Protein AF-L8TY05-F1 (afdb_monomer)

pLDDT: mean 75.79, std 17.46, range [34.94, 97.56]

Sequence (183 aa):
MEEVCEAAGISRRTFFNYFPTKEDAIIGHADDDVPADIIDEFVAGGSDSPSGEISPTLFRDLVRLSLQLSEHMSASEEETRQLIAVVKKEPQLILRIMGVTEQREAQFARDVARREGVPADHPVVQMAVVLLGTIARKSSMAYFSDGNTRPYQELLMENISAASLLFSQPFNTLETTAAEGHQ

Nearest PDB structures (foldseek):
  2rae-assembly1_A-2  TM=5.784E-01  e=2.695E-02  Rhodococcus jostii RHA1
  8x0a-assembly1_A  TM=5.636E-01  e=1.360E-01  Mycobacterium tuberculosis
  5nim-assembly1_A  TM=3.093E-01  e=6.555E+00  Mycobacterium tuberculosis
  4epz-assembly1_A  TM=1.902E-01  e=3.465E+00  Bacteroides uniformis ATCC 8492

Solvent-accessible surface area (backbone atoms only — not comparable to full-atom values): 10645 Å² total; per-residue (Å²): 101,71,69,53,27,60,76,52,72,49,52,68,66,60,48,37,68,77,50,46,93,78,51,33,60,95,48,58,45,98,87,52,72,60,59,64,66,59,58,49,49,56,34,57,70,31,70,92,41,68,73,58,43,86,49,95,54,50,69,63,51,52,52,49,50,54,51,56,57,52,57,76,59,65,68,53,75,64,58,49,52,51,46,38,54,31,36,71,74,40,60,69,53,53,59,61,36,51,50,70,49,70,71,42,52,55,47,53,14,43,51,52,14,62,28,28,52,44,62,50,81,35,69,68,40,47,50,51,46,56,50,49,55,50,43,46,48,54,20,51,58,53,46,54,35,90,85,57,85,66,58,58,67,60,44,34,50,51,44,50,51,54,50,52,57,58,71,69,50,92,75,80,73,76,75,79,78,72,74,85,70,86,131

Foldseek 3Di:
DVVLCVVLVHDPVLCCLQQNDFAAPQQDDPPGDPPVVLLVVLLVVLVVDDAADDDPCNLVSLLVSSVVSVVSNDDDPVSLVSVLSSCVVPVVVLCRHHVDDPVRLLVQLVSSCSSRNHDSVDPVSSCSSVLLSVLLSVLVVQSSDPPDPDDSSVSSVVSSVVVVVVVPDDDPPPDPPPDPPDD

Radius of gyration: 19.6 Å; Cα contacts (8 Å, |Δi|>4): 161; chains: 1; bounding box: 75×26×44 Å

Structure (mmCIF, N/CA/C/O backbone):
data_AF-L8TY05-F1
#
_entry.id   AF-L8TY05-F1
#
loop_
_atom_site.group_PDB
_atom_site.id
_atom_site.type_symbol
_atom_site.label_atom_id
_atom_site.label_alt_id
_atom_site.label_comp_id
_atom_site.label_asym_id
_atom_site.label_entity_id
_atom_site.label_seq_id
_atom_site.pdbx_PDB_ins_code
_atom_site.Cartn_x
_atom_site.Cartn_y
_atom_site.Cartn_z
_atom_site.occupancy
_atom_site.B_iso_or_equiv
_atom_site.auth_seq_id
_atom_site.auth_comp_id
_atom_site.auth_asym_id
_atom_site.auth_atom_id
_atom_site.pdbx_PDB_model_num
ATOM 1 N N . MET A 1 1 ? -18.453 -16.402 9.628 1.00 54.84 1 MET A N 1
ATOM 2 C CA . MET A 1 1 ? -18.929 -15.046 9.258 1.00 54.84 1 MET A CA 1
ATOM 3 C C . MET A 1 1 ? -20.139 -14.655 10.085 1.00 54.84 1 MET A C 1
ATOM 5 O O . MET A 1 1 ? -20.001 -13.721 10.851 1.00 54.84 1 MET A O 1
ATOM 9 N N . GLU A 1 2 ? -21.285 -15.333 9.966 1.00 51.56 2 GLU A N 1
ATOM 10 C CA . GLU A 1 2 ? -22.502 -14.990 10.730 1.00 51.56 2 GLU A CA 1
ATOM 11 C C . GLU A 1 2 ? -22.235 -15.014 12.245 1.00 51.56 2 GLU A C 1
ATOM 13 O O . GLU A 1 2 ? -22.339 -13.976 12.887 1.00 51.56 2 GLU A O 1
ATOM 18 N N . GLU A 1 3 ? -21.668 -16.116 12.749 1.00 54.69 3 GLU A N 1
ATOM 19 C CA . GLU A 1 3 ? -21.171 -16.255 14.131 1.00 54.69 3 GLU A CA 1
ATOM 20 C C . GLU A 1 3 ? -20.142 -15.181 14.538 1.00 54.69 3 GLU A C 1
ATOM 22 O O . GLU A 1 3 ? -20.103 -14.766 15.691 1.00 54.69 3 GLU A O 1
ATOM 27 N N . VAL A 1 4 ? -19.311 -14.704 13.600 1.00 54.69 4 VAL A N 1
ATOM 28 C CA . VAL A 1 4 ? -18.282 -13.677 13.865 1.00 54.69 4 VAL A CA 1
ATOM 29 C C . VAL A 1 4 ? -18.937 -12.304 13.997 1.00 54.69 4 VAL A C 1
ATOM 31 O O . VAL A 1 4 ? -18.640 -11.570 14.931 1.00 54.69 4 VAL A O 1
ATOM 34 N N . CYS A 1 5 ? -19.867 -11.969 13.098 1.00 58.31 5 CYS A N 1
ATOM 35 C CA . CYS A 1 5 ? -20.651 -10.735 13.159 1.00 58.31 5 CYS A CA 1
ATOM 36 C C . CYS A 1 5 ? -21.479 -10.682 14.453 1.00 58.31 5 CYS A C 1
ATOM 38 O O . CYS A 1 5 ? -21.514 -9.652 15.124 1.00 58.31 5 CYS A O 1
ATOM 40 N N . GLU A 1 6 ? -22.086 -11.811 14.830 1.00 62.25 6 GLU A N 1
ATOM 41 C CA . GLU A 1 6 ? -22.926 -11.960 16.019 1.00 62.25 6 GLU A CA 1
ATOM 42 C C . GLU A 1 6 ? -22.116 -11.905 17.327 1.00 62.25 6 GLU A C 1
ATOM 44 O O . GLU A 1 6 ? -22.424 -11.095 18.202 1.00 62.25 6 GLU A O 1
ATOM 49 N N . ALA A 1 7 ? -21.017 -12.664 17.445 1.00 56.91 7 ALA A N 1
ATOM 50 C CA . ALA A 1 7 ? -20.123 -12.606 18.609 1.00 56.91 7 ALA A CA 1
ATOM 51 C C . ALA A 1 7 ? -19.466 -11.224 18.783 1.00 56.91 7 ALA A C 1
ATOM 53 O O . ALA A 1 7 ? -19.180 -10.770 19.903 1.00 56.91 7 ALA A O 1
ATOM 54 N N . ALA A 1 8 ? -19.220 -10.531 17.673 1.00 56.06 8 ALA A N 1
ATOM 55 C CA . ALA A 1 8 ? -18.595 -9.225 17.679 1.00 56.06 8 ALA A CA 1
ATOM 56 C C . ALA A 1 8 ? -19.580 -8.069 17.919 1.00 56.06 8 ALA A C 1
ATOM 58 O O . ALA A 1 8 ? -19.203 -7.116 18.603 1.00 56.06 8 ALA A O 1
ATOM 59 N N . GLY A 1 9 ? -20.834 -8.199 17.473 1.00 59.84 9 GLY A N 1
ATOM 60 C CA . GLY A 1 9 ? -21.886 -7.187 17.602 1.00 59.84 9 GLY A CA 1
ATOM 61 C C . GLY A 1 9 ? -21.955 -6.199 16.433 1.00 59.84 9 GLY A C 1
ATOM 62 O O . GLY A 1 9 ? -22.385 -5.066 16.633 1.00 59.84 9 GLY A O 1
ATOM 63 N N . ILE A 1 10 ? -21.521 -6.603 15.234 1.00 59.62 10 ILE A N 1
ATOM 64 C CA . ILE A 1 10 ? -21.512 -5.760 14.026 1.00 59.62 10 ILE A CA 1
ATOM 65 C C . ILE A 1 10 ? -22.425 -6.325 12.939 1.00 59.62 10 ILE A C 1
ATOM 67 O O . ILE A 1 10 ? -22.649 -7.532 12.856 1.00 59.62 10 ILE A O 1
ATOM 71 N N . SER A 1 11 ? -22.958 -5.458 12.076 1.00 63.97 11 SER A N 1
ATOM 72 C CA . SER A 1 11 ? -23.774 -5.924 10.952 1.00 63.97 11 SER A CA 1
ATOM 73 C C . SER A 1 11 ? -22.903 -6.621 9.901 1.00 63.97 11 SER A C 1
ATOM 75 O O . SER A 1 11 ? -21.753 -6.235 9.699 1.00 63.97 11 SER A O 1
ATOM 77 N N . ARG A 1 12 ? -23.460 -7.589 9.156 1.00 60.34 12 ARG A N 1
ATOM 78 C CA . ARG A 1 12 ? -22.789 -8.167 7.972 1.00 60.34 12 ARG A CA 1
ATOM 79 C C . ARG A 1 12 ? -22.319 -7.088 6.996 1.00 60.34 12 ARG A C 1
ATOM 81 O O . ARG A 1 12 ? -21.232 -7.204 6.458 1.00 60.34 12 ARG A O 1
ATOM 88 N N . ARG A 1 13 ? -23.113 -6.031 6.791 1.00 60.59 13 ARG A N 1
ATOM 89 C CA . ARG A 1 13 ? -22.745 -4.904 5.923 1.00 60.59 13 ARG A CA 1
ATOM 90 C C . ARG A 1 13 ? -21.529 -4.151 6.463 1.00 60.59 13 ARG A C 1
ATOM 92 O O . ARG A 1 13 ? -20.646 -3.836 5.691 1.00 60.59 13 ARG A O 1
ATOM 99 N N . THR A 1 14 ? -21.451 -3.925 7.771 1.00 58.81 14 THR A N 1
ATOM 100 C CA . THR A 1 14 ? -20.280 -3.319 8.428 1.00 58.81 14 THR A CA 1
ATOM 101 C C . THR A 1 14 ? -19.062 -4.234 8.323 1.00 58.81 14 THR A C 1
ATOM 103 O O . THR A 1 14 ? -17.980 -3.769 7.989 1.00 58.81 14 THR A O 1
ATOM 106 N N . PHE A 1 15 ? -19.243 -5.544 8.531 1.00 59.78 15 PHE A N 1
ATOM 107 C CA . PHE A 1 15 ? -18.193 -6.532 8.292 1.00 59.78 15 PHE A CA 1
ATOM 108 C C . PHE A 1 15 ? -17.711 -6.472 6.837 1.00 59.78 15 PHE A C 1
ATOM 110 O O . PHE A 1 15 ? -16.512 -6.432 6.634 1.00 59.78 15 PHE A O 1
ATOM 117 N N . PHE A 1 16 ? -18.601 -6.371 5.843 1.00 56.66 16 PHE A N 1
ATOM 118 C CA . PHE A 1 16 ? -18.232 -6.272 4.424 1.00 56.66 16 PHE A CA 1
ATOM 119 C C . PHE A 1 16 ? -17.700 -4.905 3.979 1.00 56.66 16 PHE A C 1
ATOM 121 O O . PHE A 1 16 ? -16.895 -4.866 3.062 1.00 56.66 16 PHE A O 1
ATOM 128 N N . ASN A 1 17 ? -18.083 -3.801 4.627 1.00 53.38 17 ASN A N 1
ATOM 129 C CA . ASN A 1 17 ? -17.517 -2.474 4.352 1.00 53.38 17 ASN A CA 1
ATOM 130 C C . ASN A 1 17 ? -16.004 -2.435 4.660 1.00 53.38 17 ASN A C 1
ATOM 132 O O . ASN A 1 17 ? -15.273 -1.693 4.016 1.00 53.38 17 ASN A O 1
ATOM 136 N N . TYR A 1 18 ? -15.541 -3.222 5.641 1.00 54.41 18 TYR A N 1
ATOM 137 C CA . TYR A 1 18 ? -14.121 -3.328 6.015 1.00 54.41 18 TYR A CA 1
ATOM 138 C C . TYR A 1 18 ? -13.448 -4.585 5.468 1.00 54.41 18 TYR A C 1
ATOM 140 O O . TYR A 1 18 ? -12.271 -4.559 5.116 1.00 54.41 18 TYR A O 1
ATOM 148 N N . PHE A 1 19 ? -14.193 -5.687 5.432 1.00 52.06 19 PHE A N 1
ATOM 149 C CA . PHE A 1 19 ? -13.757 -7.027 5.057 1.00 52.06 19 PHE A CA 1
ATOM 150 C C . PHE A 1 19 ? -14.737 -7.636 4.045 1.00 52.06 19 PHE A C 1
ATOM 152 O O . PHE A 1 19 ? -15.512 -8.543 4.391 1.00 52.06 19 PHE A O 1
ATOM 159 N N . PRO A 1 20 ? -14.728 -7.141 2.793 1.00 48.50 20 PRO A N 1
ATOM 160 C CA . PRO A 1 20 ? -15.449 -7.776 1.702 1.00 48.50 20 PRO A CA 1
ATOM 161 C C . PRO A 1 20 ? -15.111 -9.275 1.614 1.00 48.50 20 PRO A C 1
ATOM 163 O O . PRO A 1 20 ? -14.064 -9.740 2.066 1.00 48.50 20 PRO A O 1
ATOM 166 N N . THR A 1 21 ? -16.066 -10.062 1.138 1.00 38.47 21 THR A N 1
ATOM 167 C CA . THR A 1 21 ? -16.248 -11.482 1.482 1.00 38.47 21 THR A CA 1
ATOM 168 C C . THR A 1 21 ? -15.030 -12.398 1.248 1.00 38.47 21 THR A C 1
ATOM 170 O O . THR A 1 21 ? -14.895 -12.927 0.158 1.00 38.47 21 THR A O 1
ATOM 173 N N . LYS A 1 22 ? -14.282 -12.738 2.316 1.00 42.19 22 LYS A N 1
ATOM 174 C CA . LYS A 1 22 ? -13.140 -13.695 2.378 1.00 42.19 22 LYS A CA 1
ATOM 175 C C . LYS A 1 22 ? -11.806 -13.176 1.837 1.00 42.19 22 LYS A C 1
ATOM 177 O O . LYS A 1 22 ? -11.492 -13.358 0.664 1.00 42.19 22 LYS A O 1
ATOM 182 N N . GLU A 1 23 ? -10.971 -12.698 2.764 1.00 39.94 23 GLU A N 1
ATOM 183 C CA . GLU A 1 23 ? -9.579 -12.308 2.511 1.00 39.94 23 GLU A CA 1
ATOM 184 C C . GLU A 1 23 ? -9.519 -11.111 1.514 1.00 39.94 23 GLU A C 1
ATOM 186 O O . GLU A 1 23 ? -10.503 -10.743 0.884 1.00 39.94 23 GLU A O 1
ATOM 191 N N . ASP A 1 24 ? -8.466 -10.341 1.287 1.00 49.62 24 ASP A N 1
ATOM 192 C CA . ASP A 1 24 ? -7.286 -9.980 2.044 1.00 49.62 24 ASP A CA 1
ATOM 193 C C . ASP A 1 24 ? -7.312 -8.451 2.181 1.00 49.62 24 ASP A C 1
ATOM 195 O O . ASP A 1 24 ? -7.768 -7.750 1.273 1.00 49.62 24 ASP A O 1
ATOM 199 N N . ALA A 1 25 ? -6.763 -7.903 3.261 1.00 45.38 25 ALA A N 1
ATOM 200 C CA . ALA A 1 25 ? -6.439 -6.478 3.289 1.00 45.38 25 ALA A CA 1
ATOM 201 C C . ALA A 1 25 ? -5.240 -6.170 2.365 1.00 45.38 25 ALA A C 1
ATOM 203 O O . ALA A 1 25 ? -4.282 -6.940 2.332 1.00 45.38 25 ALA A O 1
ATOM 204 N N . ILE A 1 26 ? -5.257 -4.986 1.733 1.00 46.81 26 ILE A N 1
ATOM 205 C CA . ILE A 1 26 ? -4.158 -4.313 0.992 1.00 46.81 26 ILE A CA 1
ATOM 206 C C . ILE A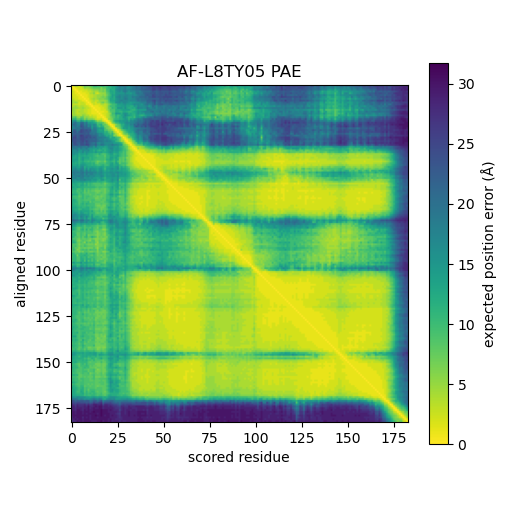 1 26 ? -4.039 -4.670 -0.495 1.00 46.81 26 ILE A C 1
ATOM 208 O O . ILE A 1 26 ? -3.750 -3.779 -1.290 1.00 46.81 26 ILE A O 1
ATOM 212 N N . ILE A 1 27 ? -4.308 -5.910 -0.898 1.00 47.62 27 ILE A N 1
ATOM 213 C CA . ILE A 1 27 ? -4.453 -6.258 -2.318 1.00 47.62 27 ILE A CA 1
ATOM 214 C C . ILE A 1 27 ? -5.899 -6.709 -2.517 1.00 47.62 27 ILE A C 1
ATOM 216 O O . ILE A 1 27 ? -6.364 -7.620 -1.828 1.00 47.62 27 ILE A O 1
ATOM 220 N N . GLY A 1 28 ? -6.625 -6.024 -3.403 1.00 40.97 28 GLY A N 1
ATOM 221 C CA . GLY A 1 28 ? -8.064 -6.215 -3.573 1.00 40.97 28 GLY A CA 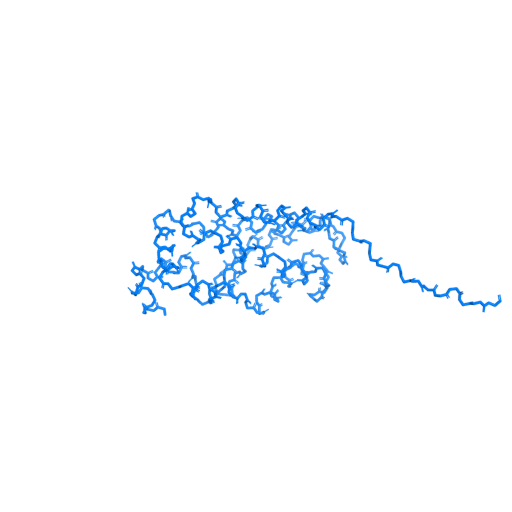1
ATOM 222 C C . GLY A 1 28 ? -8.456 -7.625 -4.010 1.00 40.97 28 GLY A C 1
ATOM 223 O O . GLY A 1 28 ? -7.623 -8.472 -4.344 1.00 40.97 28 GLY A O 1
ATOM 224 N N . HIS A 1 29 ? -9.754 -7.889 -3.951 1.00 34.94 29 HIS A N 1
ATOM 225 C CA . HIS A 1 29 ? -10.321 -9.158 -4.382 1.00 34.94 29 HIS A CA 1
ATOM 226 C C . HIS A 1 29 ? -10.284 -9.292 -5.907 1.00 34.94 29 HIS A C 1
ATOM 228 O O . HIS A 1 29 ? -10.149 -8.311 -6.630 1.00 34.94 29 HIS A O 1
ATOM 234 N N . ALA A 1 30 ? -10.490 -10.516 -6.395 1.00 38.59 30 ALA A N 1
ATOM 235 C CA . ALA A 1 30 ? -10.848 -10.735 -7.796 1.00 38.59 30 ALA A CA 1
ATOM 236 C C . ALA A 1 30 ? -12.318 -10.361 -8.112 1.00 38.59 30 ALA A C 1
ATOM 238 O O . ALA A 1 30 ? -12.633 -10.185 -9.282 1.00 38.59 30 ALA A O 1
ATOM 239 N N . ASP A 1 31 ? -13.180 -10.249 -7.086 1.00 37.31 31 ASP A N 1
ATOM 240 C CA . ASP A 1 31 ? -14.635 -10.008 -7.194 1.00 37.31 31 ASP A CA 1
ATOM 241 C C . ASP A 1 31 ? -15.145 -8.734 -6.463 1.00 37.31 31 ASP A C 1
ATOM 243 O O . ASP A 1 31 ? -16.291 -8.339 -6.658 1.00 37.31 31 ASP A O 1
ATOM 247 N N . ASP A 1 32 ? -14.321 -8.083 -5.633 1.00 45.84 32 ASP A N 1
ATOM 248 C CA . ASP A 1 32 ? -14.556 -6.735 -5.093 1.00 45.84 32 ASP A CA 1
ATOM 249 C C . ASP A 1 32 ? -13.442 -5.857 -5.667 1.00 45.84 32 ASP A C 1
ATOM 251 O O . ASP A 1 32 ? -12.297 -5.883 -5.195 1.00 45.84 32 ASP A O 1
ATOM 255 N N . ASP A 1 33 ? -13.795 -5.161 -6.749 1.00 49.28 33 ASP A N 1
ATOM 256 C CA . ASP A 1 33 ? -12.896 -4.374 -7.583 1.00 49.28 33 ASP A CA 1
ATOM 257 C C . ASP A 1 33 ? -12.068 -3.392 -6.742 1.00 49.28 33 ASP A C 1
ATOM 259 O O . ASP A 1 33 ? -12.605 -2.466 -6.124 1.00 49.28 33 ASP A O 1
ATOM 263 N N . VAL A 1 34 ? -10.734 -3.492 -6.833 1.00 57.75 34 VAL A N 1
ATOM 264 C CA . VAL A 1 34 ? -9.964 -2.242 -6.870 1.00 57.75 34 VAL A CA 1
ATOM 265 C C . VAL A 1 34 ? -10.518 -1.478 -8.070 1.00 57.75 34 VAL A C 1
ATOM 267 O O . VAL A 1 34 ? -10.482 -2.051 -9.162 1.00 57.75 34 VAL A O 1
ATOM 270 N N . PRO A 1 35 ? -11.028 -0.242 -7.907 1.00 66.12 35 PRO A N 1
ATOM 271 C CA . PRO A 1 35 ? -11.600 0.506 -9.017 1.00 66.12 35 PRO A CA 1
ATOM 272 C C . PRO A 1 35 ? -10.633 0.483 -10.204 1.00 66.12 35 PRO A C 1
ATOM 274 O O . PRO A 1 35 ? -9.462 0.848 -10.063 1.00 66.12 35 PRO A O 1
ATOM 277 N N . ALA A 1 36 ? -11.083 -0.065 -11.339 1.00 70.69 36 ALA A N 1
ATOM 278 C CA . ALA A 1 36 ? -10.197 -0.400 -12.455 1.00 70.69 36 ALA A CA 1
ATOM 279 C C . ALA A 1 36 ? -9.440 0.836 -12.973 1.00 70.69 36 ALA A C 1
ATOM 281 O O . ALA A 1 36 ? -8.282 0.739 -13.368 1.00 70.69 36 ALA A O 1
ATOM 282 N N . ASP A 1 37 ? -10.064 2.009 -12.855 1.00 81.06 37 ASP A N 1
ATOM 283 C CA . ASP A 1 37 ? -9.501 3.331 -13.103 1.00 81.06 37 ASP A CA 1
ATOM 284 C C . ASP A 1 37 ? -8.273 3.667 -12.238 1.00 81.06 37 ASP A C 1
ATOM 286 O O . ASP A 1 37 ? -7.364 4.331 -12.730 1.00 81.06 37 ASP A O 1
ATOM 290 N N . ILE A 1 38 ? -8.177 3.173 -10.999 1.00 83.88 38 ILE A N 1
ATOM 291 C CA . ILE A 1 38 ? -7.006 3.381 -10.126 1.00 83.88 38 ILE A CA 1
ATOM 292 C C . ILE A 1 38 ? -5.825 2.510 -10.574 1.00 83.88 38 ILE A C 1
ATOM 294 O O . ILE A 1 38 ? -4.685 2.978 -10.609 1.00 83.88 38 ILE A O 1
ATOM 298 N N . ILE A 1 39 ? -6.077 1.249 -10.946 1.00 85.75 39 ILE A N 1
ATOM 299 C CA . ILE A 1 39 ? -5.027 0.374 -11.492 1.00 85.75 39 ILE A CA 1
ATOM 300 C C . ILE A 1 39 ? -4.582 0.870 -12.871 1.00 85.75 39 ILE A C 1
ATOM 302 O O . ILE A 1 39 ? -3.384 0.895 -13.150 1.00 85.75 39 ILE A O 1
ATOM 306 N N . ASP A 1 40 ? -5.513 1.310 -13.715 1.00 87.75 40 ASP A N 1
ATOM 307 C CA . ASP A 1 40 ? -5.183 1.857 -15.027 1.00 87.75 40 ASP A CA 1
ATOM 308 C C . ASP A 1 40 ? -4.479 3.227 -14.923 1.00 87.75 40 ASP A C 1
ATOM 310 O O . ASP A 1 40 ? -3.559 3.471 -15.704 1.00 87.75 40 ASP A O 1
ATOM 314 N N . GLU A 1 41 ? -4.781 4.080 -13.926 1.00 90.19 41 GLU A N 1
ATOM 315 C CA . GLU A 1 41 ? -3.971 5.277 -13.614 1.00 90.19 41 GLU A CA 1
ATOM 316 C C . GLU A 1 41 ? -2.536 4.881 -13.219 1.00 90.19 41 GLU A C 1
ATOM 318 O O . GLU A 1 41 ? -1.566 5.433 -13.747 1.00 90.19 41 GLU A O 1
ATOM 323 N N . PHE A 1 42 ? -2.384 3.900 -12.322 1.00 91.50 42 PHE A N 1
ATOM 324 C CA . PHE A 1 42 ? -1.073 3.414 -11.884 1.00 91.50 42 PHE A CA 1
ATOM 325 C C . PHE A 1 42 ? -0.237 2.861 -13.051 1.00 91.50 42 PHE A C 1
ATOM 327 O O . PHE A 1 42 ? 0.944 3.203 -13.179 1.00 91.50 42 PHE A O 1
ATOM 334 N N . VAL A 1 43 ? -0.850 2.054 -13.924 1.00 90.94 43 VAL A N 1
ATOM 335 C CA . VAL A 1 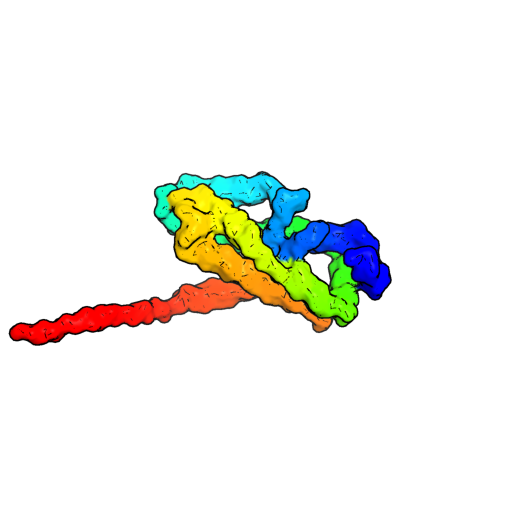43 ? -0.214 1.498 -15.128 1.00 90.94 43 VAL A CA 1
ATOM 336 C C . VAL A 1 43 ? 0.132 2.603 -16.129 1.00 90.94 43 VAL A C 1
ATOM 338 O O . VAL A 1 43 ? 1.248 2.624 -16.648 1.00 90.94 43 VAL A O 1
ATOM 341 N N . ALA A 1 44 ? -0.762 3.571 -16.351 1.00 90.38 44 ALA A N 1
ATOM 342 C CA . ALA A 1 44 ? -0.495 4.715 -17.220 1.00 90.38 44 ALA A CA 1
ATOM 343 C C . ALA A 1 44 ? 0.680 5.579 -16.722 1.00 90.38 44 ALA A C 1
ATOM 345 O O . ALA A 1 44 ? 1.418 6.126 -17.544 1.00 90.38 44 ALA A O 1
ATOM 346 N N . GLY A 1 45 ? 0.925 5.645 -15.408 1.00 88.44 45 GLY A N 1
ATOM 347 C CA . GLY A 1 45 ? 2.079 6.337 -14.818 1.00 88.44 45 GLY A CA 1
ATOM 348 C C . GLY A 1 45 ? 3.456 5.792 -15.238 1.00 88.44 45 GLY A C 1
ATOM 349 O O . GLY A 1 45 ? 4.461 6.484 -15.071 1.00 88.44 45 GLY A O 1
ATOM 350 N N . GLY A 1 46 ? 3.524 4.581 -15.807 1.00 86.06 46 GLY A N 1
ATOM 351 C CA . GLY A 1 46 ? 4.753 4.013 -16.380 1.00 86.06 46 GLY A CA 1
ATOM 352 C C . GLY A 1 46 ? 5.135 4.570 -17.760 1.00 86.06 46 GLY A C 1
ATOM 353 O O . GLY A 1 46 ? 6.294 4.460 -18.151 1.00 86.06 46 GLY A O 1
ATOM 354 N N . SER A 1 47 ? 4.197 5.203 -18.478 1.00 83.25 47 SER A N 1
ATOM 355 C CA . SER A 1 47 ? 4.309 5.508 -19.922 1.00 83.25 47 SER A CA 1
ATOM 356 C C . SER A 1 47 ? 5.504 6.382 -20.327 1.00 83.25 47 SER A C 1
ATOM 358 O O . SER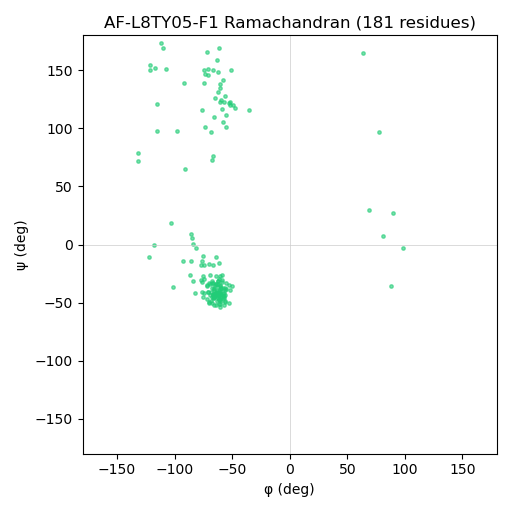 A 1 47 ? 5.965 6.292 -21.462 1.00 83.25 47 SER A O 1
ATOM 360 N N . ASP A 1 48 ? 6.008 7.220 -19.417 1.00 81.81 48 ASP A N 1
ATOM 361 C CA . ASP A 1 48 ? 7.155 8.108 -19.664 1.00 81.81 48 ASP A CA 1
ATOM 362 C C . ASP A 1 48 ? 8.519 7.397 -19.522 1.00 81.81 48 ASP A C 1
ATOM 364 O O . ASP A 1 48 ? 9.569 8.014 -19.712 1.00 81.81 48 ASP A O 1
ATOM 368 N N . SER A 1 49 ? 8.534 6.112 -19.148 1.00 84.69 49 SER A N 1
ATOM 369 C CA . SER A 1 49 ? 9.749 5.303 -18.964 1.00 84.69 49 SER A CA 1
ATOM 370 C C . SER A 1 49 ? 9.923 4.266 -20.084 1.00 84.69 49 SER A C 1
ATOM 372 O O . SER A 1 49 ? 8.931 3.794 -20.638 1.00 84.69 49 SER A O 1
ATOM 374 N N . PRO A 1 50 ? 11.164 3.872 -20.434 1.00 86.88 50 PRO A N 1
ATOM 375 C CA . PRO A 1 50 ? 11.395 2.799 -21.398 1.00 86.88 50 PRO A CA 1
ATOM 376 C C . PRO A 1 50 ? 10.774 1.471 -20.939 1.00 86.88 50 PRO A C 1
ATOM 378 O O . PRO A 1 50 ? 11.096 0.965 -19.867 1.00 86.88 50 PRO A O 1
ATOM 381 N N . SER A 1 51 ? 9.915 0.884 -21.775 1.00 87.50 51 SER A N 1
ATOM 382 C CA . SER A 1 51 ? 9.363 -0.456 -21.541 1.00 87.50 51 SER A CA 1
ATOM 383 C C . SER A 1 51 ? 10.478 -1.504 -21.488 1.00 87.50 51 SER A C 1
ATOM 385 O O . SER A 1 51 ? 11.319 -1.560 -22.386 1.00 87.50 51 SER A O 1
ATOM 387 N N . GLY A 1 52 ? 10.420 -2.391 -20.496 1.00 89.62 52 GLY A N 1
ATOM 388 C CA . GLY A 1 52 ? 11.400 -3.456 -20.267 1.00 89.62 52 GLY A CA 1
ATOM 389 C C . GLY A 1 52 ? 12.459 -3.122 -19.209 1.00 89.62 52 GLY A C 1
ATOM 390 O O . GLY A 1 52 ? 13.267 -3.989 -18.880 1.00 89.62 52 GLY A O 1
ATOM 391 N N . GLU A 1 53 ? 12.439 -1.912 -18.648 1.00 90.88 53 GLU A N 1
ATOM 392 C CA . GLU A 1 53 ? 13.293 -1.484 -17.536 1.00 90.88 53 GLU A CA 1
ATOM 393 C C . GLU A 1 53 ? 12.437 -1.043 -16.341 1.00 90.88 53 GLU A C 1
ATOM 395 O O . GLU A 1 53 ? 11.296 -0.617 -16.502 1.00 90.88 53 GLU A O 1
ATOM 400 N N . ILE A 1 54 ? 12.986 -1.125 -15.123 1.00 94.88 54 ILE A N 1
ATOM 401 C CA . ILE A 1 54 ? 12.292 -0.615 -13.935 1.00 94.88 54 ILE A CA 1
ATOM 402 C C . ILE A 1 54 ? 12.387 0.909 -13.902 1.00 94.88 54 ILE A C 1
ATOM 404 O O . ILE A 1 54 ? 13.463 1.485 -13.730 1.00 94.88 54 ILE A O 1
ATOM 408 N N . SER A 1 55 ? 11.233 1.554 -14.011 1.00 94.62 55 SER A N 1
ATOM 409 C CA . SER A 1 55 ? 11.067 2.993 -13.971 1.00 94.62 55 SER A CA 1
ATOM 410 C C . SER A 1 55 ? 11.552 3.598 -12.645 1.00 94.62 55 SER A C 1
ATOM 412 O O . SER A 1 55 ? 11.183 3.113 -11.567 1.00 94.62 55 SER A O 1
ATOM 414 N N . PRO A 1 56 ? 12.264 4.744 -12.672 1.00 92.94 56 PRO A N 1
ATOM 415 C CA . PRO A 1 56 ? 12.639 5.472 -11.457 1.00 92.94 56 PRO A CA 1
ATOM 416 C C . PRO A 1 56 ? 11.424 6.022 -10.686 1.00 92.94 56 PRO A C 1
ATOM 418 O O . PRO A 1 56 ? 11.575 6.493 -9.559 1.00 92.94 56 PRO A O 1
ATOM 421 N N . THR A 1 57 ? 10.220 5.987 -11.270 1.00 94.38 57 THR A N 1
ATOM 422 C CA . THR A 1 57 ? 8.981 6.434 -10.619 1.00 94.38 57 THR A CA 1
ATOM 423 C C . THR A 1 57 ? 8.227 5.320 -9.897 1.00 94.38 57 THR A C 1
ATOM 425 O O . THR A 1 57 ? 7.367 5.636 -9.074 1.00 94.38 57 THR A O 1
ATOM 428 N N . LEU A 1 58 ? 8.552 4.042 -10.146 1.00 94.81 58 LEU A N 1
ATOM 429 C CA . LEU A 1 58 ? 7.754 2.897 -9.692 1.00 94.81 58 LEU A CA 1
ATOM 430 C C . LEU A 1 58 ? 7.467 2.936 -8.183 1.00 94.81 58 LEU A C 1
ATOM 432 O O . LEU A 1 58 ? 6.312 2.847 -7.777 1.00 94.81 58 LEU A O 1
ATOM 436 N N . PHE A 1 59 ? 8.488 3.132 -7.342 1.00 94.69 59 PHE A N 1
ATOM 437 C CA . PHE A 1 59 ? 8.296 3.160 -5.886 1.00 94.69 59 PHE A CA 1
ATOM 438 C C . PHE A 1 59 ? 7.368 4.298 -5.431 1.00 94.69 59 PHE A C 1
ATOM 440 O O . PHE A 1 59 ? 6.47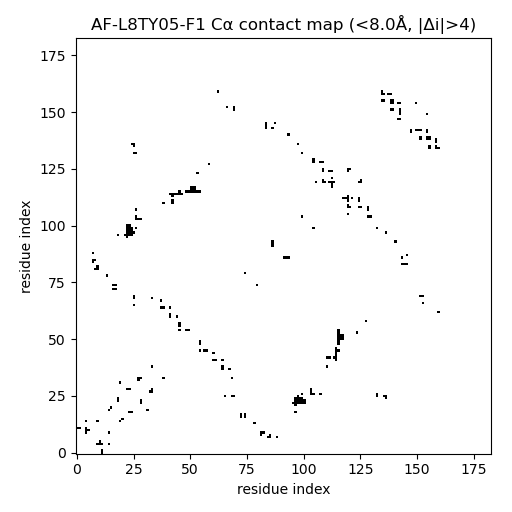3 4.076 -4.621 1.00 94.69 59 PHE A O 1
ATOM 447 N N . ARG A 1 60 ? 7.531 5.506 -5.985 1.00 94.69 60 ARG A N 1
ATOM 448 C CA . ARG A 1 60 ? 6.678 6.664 -5.671 1.00 94.69 60 ARG A CA 1
ATOM 449 C C . ARG A 1 60 ? 5.218 6.393 -6.041 1.00 94.69 60 ARG A C 1
ATOM 451 O O . ARG A 1 60 ? 4.319 6.709 -5.264 1.00 94.69 60 ARG A O 1
ATOM 458 N N . ASP A 1 61 ? 4.991 5.798 -7.205 1.00 94.62 61 ASP A N 1
ATOM 459 C CA . ASP A 1 61 ? 3.644 5.569 -7.723 1.00 94.62 61 ASP A CA 1
ATOM 460 C C . ASP A 1 61 ? 2.969 4.375 -7.025 1.00 94.62 61 ASP A C 1
ATOM 462 O O . ASP A 1 61 ? 1.770 4.422 -6.770 1.00 94.62 61 ASP A O 1
ATOM 466 N N . LEU A 1 62 ? 3.739 3.374 -6.581 1.00 93.88 62 LEU A N 1
ATOM 467 C CA . LEU A 1 62 ? 3.275 2.318 -5.672 1.00 93.88 62 LEU A CA 1
ATOM 468 C C . LEU A 1 62 ? 2.858 2.863 -4.294 1.00 93.88 62 LEU A C 1
ATOM 470 O O . LEU A 1 62 ? 1.858 2.418 -3.728 1.00 93.88 62 LEU A O 1
ATOM 474 N N . VAL A 1 63 ? 3.599 3.834 -3.746 1.00 92.25 63 VAL A N 1
ATOM 475 C CA . VAL A 1 63 ? 3.222 4.524 -2.498 1.00 92.25 63 VAL A CA 1
ATOM 476 C C . VAL A 1 63 ? 1.931 5.322 -2.698 1.00 92.25 63 VAL A C 1
ATOM 478 O O . VAL A 1 63 ? 1.032 5.236 -1.862 1.00 92.25 63 VAL A O 1
ATOM 481 N N . ARG A 1 64 ? 1.796 6.040 -3.823 1.00 92.00 64 ARG A N 1
ATOM 482 C CA . ARG A 1 64 ? 0.566 6.765 -4.181 1.00 92.00 64 ARG A CA 1
ATOM 483 C C . ARG A 1 64 ? -0.636 5.819 -4.300 1.00 92.00 64 ARG A C 1
ATOM 485 O O . ARG A 1 64 ? -1.656 6.077 -3.666 1.00 92.00 64 ARG A O 1
ATOM 492 N N . LEU A 1 65 ? -0.482 4.707 -5.020 1.00 89.31 65 LEU A N 1
ATOM 493 C CA . LEU A 1 65 ? -1.497 3.659 -5.147 1.00 89.31 65 LEU A CA 1
ATOM 494 C C . LEU A 1 65 ? -1.904 3.104 -3.773 1.00 89.31 65 LEU A C 1
ATOM 496 O O . LEU A 1 65 ? -3.089 3.011 -3.472 1.00 89.31 65 LEU A O 1
ATOM 500 N N . SER A 1 66 ? -0.933 2.800 -2.906 1.00 85.25 66 SER A N 1
ATOM 501 C CA . SER A 1 66 ? -1.193 2.289 -1.550 1.00 85.25 66 SER A CA 1
ATOM 502 C C . SER A 1 66 ? -1.997 3.278 -0.692 1.00 85.25 66 SER A C 1
ATOM 504 O O . SER A 1 66 ? -2.842 2.865 0.102 1.00 85.25 66 SER A O 1
ATOM 506 N N . LEU A 1 67 ? -1.766 4.585 -0.863 1.00 84.38 67 LEU A N 1
ATOM 507 C CA . LEU A 1 67 ? -2.537 5.635 -0.194 1.00 84.38 67 LEU A CA 1
ATOM 508 C C . LEU A 1 67 ? -3.958 5.749 -0.769 1.00 84.38 67 LEU A C 1
ATOM 510 O O . LEU A 1 67 ? -4.901 5.727 0.019 1.00 84.38 67 LEU A O 1
ATOM 514 N N . GLN A 1 68 ? -4.127 5.768 -2.098 1.00 83.00 68 GLN A N 1
ATOM 515 C CA . GLN A 1 68 ? -5.449 5.764 -2.754 1.00 83.00 68 GLN A CA 1
ATOM 516 C C . GLN A 1 68 ? -6.286 4.553 -2.307 1.00 83.00 68 GLN A C 1
ATOM 518 O O . GLN A 1 68 ? -7.411 4.713 -1.841 1.00 83.00 68 GLN A O 1
ATOM 523 N N . LEU A 1 69 ? -5.713 3.344 -2.333 1.00 76.75 69 LEU A N 1
ATOM 524 C CA . LEU A 1 69 ? -6.364 2.124 -1.836 1.00 76.75 69 LEU A CA 1
ATOM 525 C C . LEU A 1 69 ? -6.806 2.251 -0.370 1.00 76.75 69 LEU A C 1
ATOM 527 O O . LEU A 1 69 ? -7.897 1.810 -0.014 1.00 76.75 69 LEU A O 1
ATOM 531 N N . SER A 1 70 ? -5.998 2.895 0.478 1.00 74.38 70 SER A N 1
ATOM 532 C CA . SER A 1 70 ? -6.351 3.112 1.885 1.00 74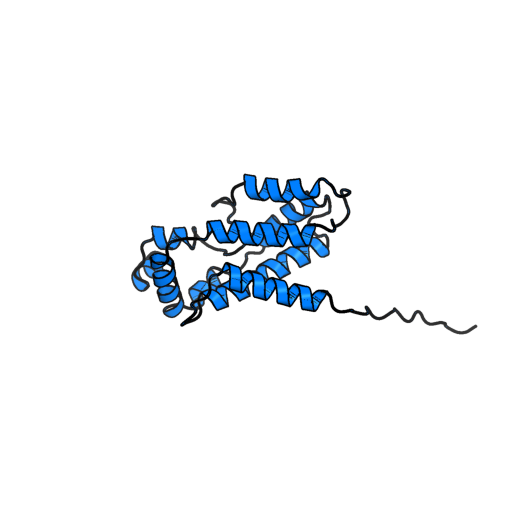.38 70 SER A CA 1
ATOM 533 C C . SER A 1 70 ? -7.496 4.111 2.098 1.00 74.38 70 SER A C 1
ATOM 535 O O . SER A 1 70 ? -8.219 3.997 3.085 1.00 74.38 70 SER A O 1
ATOM 537 N N . GLU A 1 71 ? -7.707 5.055 1.175 1.00 71.56 71 GLU A N 1
ATOM 538 C CA . GLU A 1 71 ? -8.838 5.993 1.223 1.00 71.56 71 GLU A CA 1
ATOM 539 C C . GLU A 1 71 ? -10.155 5.289 0.898 1.00 71.56 71 GLU A C 1
ATOM 541 O O . GLU A 1 71 ? -11.168 5.563 1.537 1.00 71.56 71 GLU A O 1
ATOM 546 N N . HIS A 1 72 ? -10.137 4.302 -0.000 1.00 63.72 72 HIS A N 1
ATOM 547 C CA . HIS A 1 72 ? -11.300 3.449 -0.262 1.00 63.72 72 HIS A CA 1
ATOM 548 C C . HIS A 1 72 ? -11.629 2.486 0.893 1.00 63.72 72 HIS A C 1
ATOM 550 O O . HIS A 1 72 ? -12.760 2.017 0.983 1.00 63.72 72 HIS A O 1
ATOM 556 N N . MET A 1 73 ? -10.692 2.252 1.822 1.00 55.47 73 MET A N 1
ATOM 557 C CA . MET A 1 73 ? -10.948 1.559 3.096 1.00 55.47 73 MET A CA 1
ATOM 558 C C . MET A 1 73 ? -11.494 2.489 4.203 1.00 55.47 73 MET A C 1
ATOM 560 O O . MET A 1 73 ? -11.727 2.038 5.326 1.00 55.47 73 MET A O 1
ATOM 564 N N . SER A 1 74 ? -11.684 3.785 3.923 1.00 51.44 74 SER A N 1
ATOM 565 C CA . SER A 1 74 ? -12.219 4.759 4.879 1.00 51.44 74 SER A CA 1
ATOM 566 C C . SER A 1 74 ? -13.721 4.564 5.098 1.00 51.44 74 SER A C 1
ATOM 568 O O . SER A 1 74 ? -14.555 5.017 4.313 1.00 51.44 74 SER A O 1
ATOM 570 N N . ALA A 1 75 ? -14.069 3.930 6.212 1.00 57.09 75 ALA A N 1
ATOM 571 C CA . ALA A 1 75 ? -15.416 3.954 6.769 1.00 57.09 75 ALA A CA 1
ATOM 572 C C . ALA A 1 75 ? -15.432 4.731 8.100 1.00 57.09 75 ALA A C 1
ATOM 574 O O . ALA A 1 75 ? -14.402 5.221 8.570 1.00 57.09 75 ALA A O 1
ATOM 575 N N . SER A 1 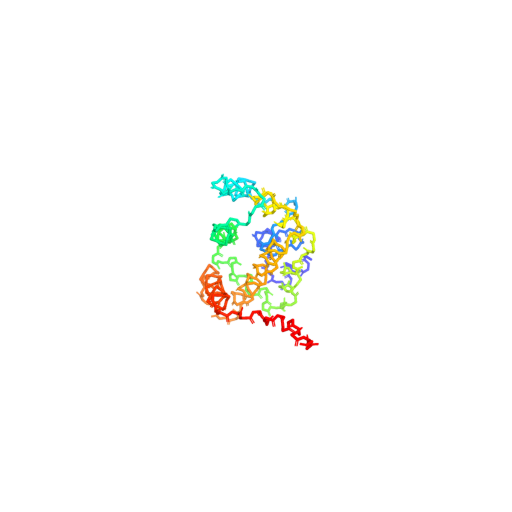76 ? -16.620 4.954 8.667 1.00 64.69 76 SER A N 1
ATOM 576 C CA . SER A 1 76 ? -16.804 5.964 9.718 1.00 64.69 76 SER A CA 1
ATOM 577 C C . SER A 1 76 ? -16.007 5.673 11.001 1.00 64.69 76 SER A C 1
ATOM 579 O O . SER A 1 76 ? -15.651 4.530 11.297 1.00 64.69 76 SER A O 1
ATOM 581 N N . GLU A 1 77 ? -15.760 6.705 11.821 1.00 66.06 77 GLU A N 1
ATOM 582 C CA . GLU A 1 77 ? -15.129 6.540 13.145 1.00 66.06 77 GLU A CA 1
ATOM 583 C C . GLU A 1 77 ? -15.865 5.497 14.004 1.00 66.06 77 GLU A C 1
ATOM 585 O O . GLU A 1 77 ? -15.244 4.730 14.740 1.00 66.06 77 GLU A O 1
ATOM 590 N N . GLU A 1 78 ? -17.193 5.432 13.873 1.00 66.19 78 GLU A N 1
ATOM 591 C CA . GLU A 1 78 ? -18.033 4.482 14.594 1.00 66.19 78 GLU A CA 1
ATOM 592 C C . GLU A 1 78 ? -17.802 3.039 14.142 1.00 66.19 78 GLU A C 1
ATOM 594 O O . GLU A 1 78 ? -17.586 2.159 14.975 1.00 66.19 78 GLU A O 1
ATOM 599 N N . GLU A 1 79 ? -17.807 2.784 12.835 1.00 65.12 79 GLU A N 1
ATOM 600 C CA . GLU A 1 79 ? -17.555 1.442 12.308 1.00 65.12 79 GLU A CA 1
ATOM 601 C C . GLU A 1 79 ? -16.099 1.009 12.565 1.00 65.12 79 GLU A C 1
ATOM 603 O O . GLU A 1 79 ? -15.846 -0.148 12.897 1.00 65.12 79 GLU A O 1
ATOM 608 N N . THR A 1 80 ? -15.152 1.953 12.543 1.00 69.50 80 THR A N 1
ATOM 609 C CA . THR A 1 80 ? -13.739 1.735 12.897 1.00 69.50 80 THR A CA 1
ATOM 610 C C . THR A 1 80 ? -13.601 1.302 14.357 1.00 69.50 80 THR A C 1
ATOM 612 O O . THR A 1 80 ? -12.917 0.326 14.674 1.00 69.50 80 THR A O 1
ATOM 615 N N . ARG A 1 81 ? -14.293 1.997 15.266 1.00 71.62 81 ARG A N 1
ATOM 616 C CA . ARG A 1 81 ? -14.339 1.694 16.703 1.00 71.62 81 ARG A CA 1
ATOM 617 C C . ARG A 1 81 ? -14.967 0.328 16.974 1.00 71.62 81 ARG A C 1
ATOM 619 O O . ARG A 1 81 ? -14.443 -0.441 17.783 1.00 71.62 81 ARG A O 1
ATOM 626 N N . GLN A 1 82 ? -16.064 0.013 16.284 1.00 68.88 82 GLN A N 1
ATOM 627 C CA . GLN A 1 82 ? -16.687 -1.309 16.327 1.00 68.88 82 GLN A CA 1
ATOM 628 C C . GLN A 1 82 ? -15.720 -2.388 15.833 1.00 68.88 82 GLN A C 1
ATOM 630 O O . GLN A 1 82 ? -15.585 -3.427 16.481 1.00 68.88 82 GLN A O 1
ATOM 635 N N . LEU A 1 83 ? -14.989 -2.124 14.746 1.00 69.31 83 LEU A N 1
ATOM 636 C CA . LEU A 1 83 ? -14.009 -3.053 14.210 1.00 69.31 83 LEU A CA 1
ATOM 637 C C . LEU A 1 83 ? -12.861 -3.325 15.193 1.00 69.31 83 LEU A C 1
ATOM 639 O O . LEU A 1 83 ? -12.579 -4.484 15.485 1.00 69.31 83 LEU A O 1
ATOM 643 N N . ILE A 1 84 ? -12.247 -2.296 15.779 1.00 72.81 84 ILE A N 1
ATOM 644 C CA . ILE A 1 84 ? -11.194 -2.476 16.796 1.00 72.81 84 ILE A CA 1
ATOM 645 C C . ILE A 1 84 ? -11.706 -3.344 17.964 1.00 72.81 84 ILE A C 1
ATOM 64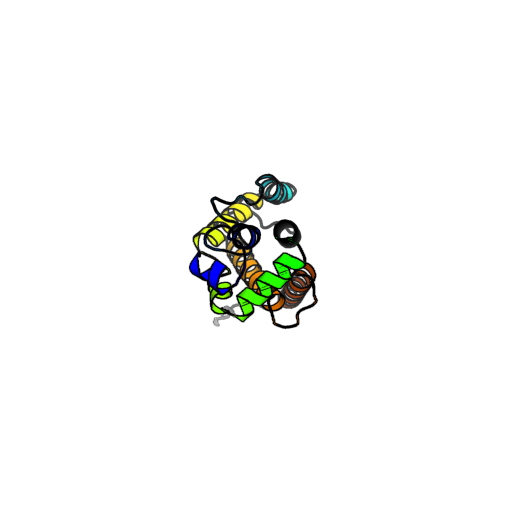7 O O . ILE A 1 84 ? -10.993 -4.228 18.445 1.00 72.81 84 ILE A O 1
ATOM 651 N N . ALA A 1 85 ? -12.970 -3.182 18.375 1.00 73.81 85 ALA A N 1
ATOM 652 C CA . ALA A 1 85 ? -13.588 -4.034 19.392 1.00 73.81 85 ALA A CA 1
ATOM 653 C C . ALA A 1 85 ? -13.785 -5.500 18.938 1.00 73.81 85 ALA A C 1
ATOM 655 O O . ALA A 1 85 ? -13.656 -6.408 19.764 1.00 73.81 85 ALA A O 1
ATOM 656 N N . VAL A 1 86 ? -14.047 -5.754 17.649 1.00 71.50 86 VAL A N 1
ATOM 657 C CA . VAL A 1 86 ? -14.067 -7.107 17.056 1.00 71.50 86 VAL A CA 1
ATOM 658 C C . VAL A 1 86 ? -12.679 -7.742 17.123 1.00 71.50 86 VAL A C 1
ATOM 660 O O . VAL A 1 86 ? -12.529 -8.841 17.657 1.00 71.50 86 VAL A O 1
ATOM 663 N N . VAL A 1 87 ? -11.655 -7.031 16.642 1.00 70.94 87 VAL A N 1
ATOM 664 C CA . VAL A 1 87 ? -10.258 -7.498 16.640 1.00 70.94 87 VAL A CA 1
ATOM 665 C C . VAL A 1 87 ? -9.787 -7.831 18.054 1.00 70.94 87 VAL A C 1
ATOM 667 O O . VAL A 1 87 ? -9.148 -8.858 18.273 1.00 70.94 87 VAL A O 1
ATOM 670 N N . LYS A 1 88 ? -10.152 -6.998 19.033 1.00 73.12 88 LYS A N 1
ATOM 671 C CA . LYS A 1 88 ? -9.829 -7.206 20.447 1.00 73.12 88 LYS A CA 1
ATOM 672 C C . LYS A 1 88 ? -10.452 -8.481 21.029 1.00 73.12 88 LYS A C 1
ATOM 674 O O . LYS A 1 88 ? -9.837 -9.108 21.890 1.00 73.12 88 LYS A O 1
ATOM 679 N N . LYS A 1 89 ? -11.649 -8.872 20.573 1.00 73.69 89 LYS A N 1
ATOM 680 C CA . LYS A 1 89 ? -12.309 -10.134 20.962 1.00 73.69 89 LYS A CA 1
ATOM 681 C C . LYS A 1 89 ? -11.694 -11.350 20.266 1.00 73.69 89 LYS A C 1
ATOM 683 O O . LYS A 1 89 ? -11.518 -12.381 20.909 1.00 73.69 89 LYS A O 1
ATOM 688 N N . GLU A 1 90 ? -11.366 -11.242 18.978 1.00 70.38 90 GLU A N 1
ATOM 689 C CA . GLU A 1 90 ? -10.823 -12.348 18.179 1.00 70.38 90 GLU A CA 1
ATOM 690 C C . GLU A 1 90 ? -9.572 -11.920 17.375 1.00 70.38 90 GLU A C 1
ATOM 692 O O . GLU A 1 90 ? -9.650 -11.711 16.165 1.00 70.38 90 GLU A O 1
ATOM 697 N N . PRO A 1 91 ? -8.374 -11.839 17.994 1.00 69.75 91 PRO A N 1
ATOM 698 C CA . PRO A 1 91 ? -7.157 -11.374 17.306 1.00 69.75 91 PRO A CA 1
ATOM 699 C C . PRO A 1 91 ? -6.747 -12.237 16.100 1.00 69.75 91 PRO A C 1
ATOM 701 O O . PRO A 1 91 ? -6.141 -11.756 15.144 1.00 69.75 91 PRO A O 1
ATOM 704 N N . GLN A 1 92 ? -7.121 -13.521 16.122 1.00 68.69 92 GLN A N 1
ATOM 705 C CA . GLN A 1 92 ? -6.912 -14.473 15.025 1.00 68.69 92 GLN A CA 1
ATOM 706 C C . GLN A 1 92 ? -7.733 -14.137 13.769 1.00 68.69 92 GLN A C 1
ATOM 708 O O . GLN A 1 92 ? -7.424 -14.638 12.688 1.00 68.69 92 GLN A O 1
ATOM 713 N N . LEU A 1 93 ? -8.774 -13.308 13.897 1.00 68.19 93 LEU A N 1
ATOM 714 C CA . LEU A 1 93 ? -9.581 -12.839 12.777 1.00 68.19 93 LEU A CA 1
ATOM 715 C C . LEU A 1 93 ? -8.758 -11.910 11.876 1.00 68.19 93 LEU A C 1
ATOM 717 O O . LEU A 1 93 ? -8.723 -12.114 10.669 1.00 68.19 93 LEU A O 1
ATOM 721 N N . ILE A 1 94 ? -8.009 -10.970 12.462 1.00 67.25 94 ILE A N 1
ATOM 722 C CA . ILE A 1 94 ? -7.110 -10.072 11.719 1.00 67.25 94 ILE A CA 1
ATOM 723 C C . ILE A 1 94 ? -6.035 -10.844 10.961 1.00 67.25 94 ILE A C 1
ATOM 725 O O . ILE A 1 94 ? -5.774 -10.548 9.801 1.00 67.25 94 ILE A O 1
ATOM 729 N N . LEU A 1 95 ? -5.446 -11.874 11.572 1.00 66.06 95 LEU A N 1
ATOM 730 C CA . LEU A 1 95 ? -4.423 -12.685 10.906 1.00 66.06 95 LEU A CA 1
ATOM 731 C C . LEU A 1 95 ? -4.983 -13.512 9.740 1.00 66.06 95 LEU A C 1
ATOM 733 O O . LEU A 1 95 ? -4.259 -13.735 8.775 1.00 66.06 95 LEU A O 1
ATOM 737 N N . ARG A 1 96 ? -6.252 -13.937 9.818 1.00 63.84 96 ARG A N 1
ATOM 738 C CA . ARG A 1 96 ? -6.964 -14.614 8.722 1.00 63.84 96 ARG A CA 1
ATOM 739 C C . ARG A 1 96 ? -7.410 -13.654 7.617 1.00 63.84 96 ARG A C 1
ATOM 741 O O . ARG A 1 96 ? -7.426 -14.054 6.468 1.00 63.84 96 ARG A O 1
ATOM 748 N N . ILE A 1 97 ? -7.736 -12.410 7.958 1.00 58.59 97 ILE A N 1
ATOM 749 C CA . ILE A 1 97 ? -8.220 -11.382 7.022 1.00 58.59 97 ILE A CA 1
ATOM 750 C C . ILE A 1 97 ? -7.082 -10.609 6.338 1.00 58.59 97 ILE A C 1
ATOM 752 O O . ILE A 1 97 ? -7.263 -10.073 5.255 1.00 58.59 97 ILE A O 1
ATOM 756 N N . MET A 1 98 ? -5.908 -10.514 6.959 1.00 62.03 98 MET A N 1
ATOM 757 C CA . MET A 1 98 ? -4.726 -9.833 6.408 1.00 62.03 98 MET A CA 1
ATOM 758 C C . MET A 1 98 ? -3.684 -10.824 5.859 1.00 62.03 98 MET A C 1
ATOM 760 O O . MET A 1 98 ? -2.493 -10.508 5.776 1.00 62.03 98 MET A O 1
ATOM 764 N N . GLY A 1 99 ? -4.104 -12.060 5.593 1.00 60.56 99 GLY A N 1
ATOM 765 C CA . GLY A 1 99 ? -3.244 -13.185 5.251 1.00 60.56 99 GLY A CA 1
ATOM 766 C C . GLY A 1 99 ? -3.023 -13.318 3.751 1.00 60.56 99 GLY A C 1
ATOM 767 O O . GLY A 1 99 ? -3.432 -14.336 3.204 1.00 60.56 99 GLY A O 1
ATOM 768 N N . VAL A 1 100 ? -2.357 -12.320 3.145 1.00 60.81 100 VAL A N 1
ATOM 769 C CA . VAL A 1 100 ? -2.207 -12.157 1.685 1.00 60.81 100 VAL A CA 1
ATOM 770 C C . VAL A 1 100 ? -2.077 -13.494 0.952 1.00 60.81 100 VAL A C 1
ATOM 772 O O . VAL A 1 100 ? -1.118 -14.244 1.135 1.00 60.81 100 VAL A O 1
ATOM 775 N N . THR A 1 101 ? -3.064 -13.781 0.111 1.00 66.00 101 THR A N 1
ATOM 776 C CA . THR A 1 101 ? -3.105 -14.976 -0.724 1.00 66.00 101 THR A CA 1
ATOM 777 C C . THR A 1 101 ? -2.137 -14.865 -1.902 1.00 66.00 101 THR A C 1
ATOM 779 O O . THR A 1 101 ? -2.061 -13.841 -2.581 1.00 66.00 101 THR A O 1
ATOM 782 N N . GLU A 1 102 ? -1.446 -15.967 -2.205 1.00 75.38 102 GLU A N 1
ATOM 783 C CA . GLU A 1 102 ? -0.499 -16.101 -3.327 1.00 75.38 102 GLU A CA 1
ATOM 784 C C . GLU A 1 102 ? -1.102 -15.631 -4.667 1.00 75.38 102 GLU A C 1
ATOM 786 O O . GLU A 1 102 ? -0.439 -14.987 -5.478 1.00 75.38 102 GLU A O 1
ATOM 791 N N . GLN A 1 103 ? -2.404 -15.865 -4.873 1.00 76.69 103 GLN A N 1
ATOM 792 C CA . GLN A 1 103 ? -3.148 -15.407 -6.049 1.00 76.69 103 GLN A CA 1
ATOM 793 C C . GLN A 1 103 ? -3.162 -13.875 -6.204 1.00 76.69 103 GLN A C 1
ATOM 795 O O . GLN A 1 103 ? -3.138 -13.382 -7.336 1.00 76.69 103 GLN A O 1
ATOM 800 N N . ARG A 1 104 ? -3.201 -13.124 -5.095 1.00 74.44 104 ARG A N 1
ATOM 801 C CA . ARG A 1 104 ? -3.243 -11.656 -5.088 1.00 74.44 104 ARG A CA 1
ATOM 802 C C . ARG A 1 104 ? -1.869 -11.041 -5.246 1.00 74.44 104 ARG A C 1
ATOM 804 O O . ARG A 1 104 ? -1.732 -10.118 -6.042 1.00 74.44 104 ARG A O 1
ATOM 811 N N . GLU A 1 105 ? -0.850 -11.591 -4.585 1.00 82.50 105 GLU A N 1
ATOM 812 C CA . GLU A 1 105 ? 0.540 -11.205 -4.861 1.00 82.50 105 GLU A CA 1
ATOM 813 C C . GLU A 1 105 ? 0.861 -11.437 -6.344 1.00 82.50 105 GLU A C 1
ATOM 815 O O . GLU A 1 105 ? 1.355 -10.539 -7.023 1.00 82.50 105 GLU A O 1
ATOM 820 N N . ALA A 1 106 ? 0.450 -12.584 -6.898 1.00 86.56 106 ALA A N 1
ATOM 821 C CA . ALA A 1 106 ? 0.595 -12.875 -8.319 1.00 86.56 106 ALA A CA 1
ATOM 822 C C . ALA A 1 106 ? -0.218 -11.934 -9.231 1.00 86.56 106 ALA A C 1
ATOM 824 O O . ALA A 1 106 ? 0.236 -11.641 -10.337 1.00 86.56 106 ALA A O 1
ATOM 825 N N . GLN A 1 107 ? -1.405 -11.463 -8.823 1.00 87.12 107 GLN A N 1
ATOM 826 C CA . GLN A 1 107 ? -2.167 -10.469 -9.594 1.00 87.12 107 GLN A CA 1
ATOM 827 C C . GLN A 1 107 ? -1.490 -9.102 -9.566 1.00 87.12 107 GLN A C 1
ATOM 829 O O . GLN A 1 107 ? -1.220 -8.548 -10.627 1.00 87.12 107 GLN A O 1
ATOM 834 N N . PHE A 1 108 ? -1.130 -8.597 -8.389 1.00 87.88 108 PHE A N 1
ATOM 835 C CA . PHE A 1 108 ? -0.478 -7.296 -8.290 1.00 87.88 108 PHE A CA 1
ATOM 836 C C . PHE A 1 108 ? 0.897 -7.299 -8.979 1.00 87.88 108 PHE A C 1
ATOM 838 O O . PHE A 1 108 ? 1.250 -6.335 -9.655 1.00 87.88 108 PHE A O 1
ATOM 845 N N . ALA A 1 109 ? 1.625 -8.421 -8.939 1.00 92.31 109 ALA A N 1
ATOM 846 C CA . ALA A 1 109 ? 2.835 -8.615 -9.734 1.00 92.31 109 ALA A CA 1
ATOM 847 C C . ALA A 1 109 ? 2.572 -8.519 -11.247 1.00 92.31 109 ALA A C 1
ATOM 849 O O . ALA A 1 109 ? 3.389 -7.940 -11.957 1.00 92.31 109 ALA A O 1
ATOM 850 N N . ARG A 1 110 ? 1.434 -9.018 -11.760 1.00 93.44 110 ARG A N 1
ATOM 851 C CA . ARG A 1 110 ? 1.047 -8.824 -13.172 1.00 93.44 110 ARG A CA 1
ATOM 852 C C . ARG A 1 110 ? 0.771 -7.358 -13.498 1.00 93.44 110 ARG A C 1
ATOM 854 O O . ARG A 1 110 ? 1.164 -6.918 -14.572 1.00 93.44 110 ARG A O 1
ATOM 861 N N . ASP A 1 111 ? 0.140 -6.603 -12.602 1.00 92.62 111 ASP A N 1
ATOM 862 C CA . ASP A 1 111 ? -0.164 -5.184 -12.835 1.00 92.62 111 ASP A CA 1
ATOM 863 C C . ASP A 1 111 ? 1.086 -4.298 -12.795 1.00 92.62 111 ASP A C 1
ATOM 865 O O . ASP A 1 111 ? 1.277 -3.456 -13.673 1.00 92.62 111 ASP A O 1
ATOM 869 N N . VAL A 1 112 ? 1.997 -4.548 -11.853 1.00 94.50 112 VAL A N 1
ATOM 870 C CA . VAL A 1 112 ? 3.311 -3.893 -11.821 1.00 94.50 112 VAL A CA 1
ATOM 871 C C . VAL A 1 112 ? 4.150 -4.294 -13.040 1.00 94.50 112 VAL A C 1
ATOM 873 O O . VAL A 1 112 ? 4.712 -3.434 -13.709 1.00 94.50 112 VAL A O 1
ATOM 876 N N . ALA A 1 113 ? 4.190 -5.576 -13.406 1.00 95.62 113 ALA A N 1
ATOM 877 C CA . ALA A 1 113 ? 4.905 -6.029 -14.600 1.00 95.62 113 ALA A CA 1
ATOM 878 C C . ALA A 1 113 ? 4.333 -5.439 -15.903 1.00 95.62 113 ALA A C 1
ATOM 880 O O . ALA A 1 113 ? 5.098 -5.075 -16.796 1.00 95.62 113 ALA A O 1
ATOM 881 N N . ARG A 1 114 ? 3.003 -5.271 -15.986 1.00 94.62 114 ARG A N 1
ATOM 882 C CA . ARG A 1 114 ? 2.298 -4.570 -17.073 1.00 94.62 114 ARG A CA 1
ATOM 883 C C . ARG A 1 114 ? 2.710 -3.096 -17.165 1.00 94.62 114 ARG A C 1
ATOM 885 O O . ARG A 1 114 ? 2.866 -2.611 -18.281 1.00 94.62 114 ARG A O 1
ATOM 892 N N . ARG A 1 115 ? 2.912 -2.409 -16.033 1.00 94.75 115 ARG A N 1
ATOM 893 C CA . ARG A 1 115 ? 3.398 -1.016 -15.974 1.00 94.75 115 ARG A CA 1
ATOM 894 C C . ARG A 1 115 ? 4.832 -0.868 -16.492 1.00 94.75 115 ARG A C 1
ATOM 896 O O . ARG A 1 115 ? 5.097 0.041 -17.269 1.00 94.75 115 ARG A O 1
ATOM 903 N N . GLU A 1 116 ? 5.740 -1.757 -16.086 1.00 96.12 116 GLU A N 1
ATOM 904 C CA . GLU A 1 116 ? 7.162 -1.681 -16.473 1.00 96.12 116 GLU A CA 1
ATOM 905 C C . GLU A 1 116 ? 7.469 -2.348 -17.829 1.00 96.12 116 GLU A C 1
ATOM 907 O O . GLU A 1 116 ? 8.552 -2.175 -18.384 1.00 96.12 116 GLU A O 1
ATOM 912 N N . GLY A 1 117 ? 6.553 -3.158 -18.370 1.00 95.12 117 GLY A N 1
ATOM 913 C CA . GLY A 1 117 ? 6.791 -3.955 -19.578 1.00 95.12 117 GLY A CA 1
ATOM 914 C C . GLY A 1 117 ? 7.798 -5.099 -19.380 1.00 95.12 117 GLY A C 1
ATOM 915 O O . GLY A 1 117 ? 8.500 -5.470 -20.321 1.00 95.12 117 GLY A O 1
ATOM 916 N N . VAL A 1 118 ? 7.884 -5.645 -18.163 1.00 96.56 118 VAL A N 1
ATOM 917 C CA . VAL A 1 118 ? 8.796 -6.741 -17.771 1.00 96.56 118 VAL A CA 1
ATOM 918 C C . VAL A 1 118 ? 8.023 -8.047 -17.503 1.00 96.56 118 VAL A C 1
ATOM 920 O O . VAL A 1 118 ? 6.795 -8.027 -17.423 1.00 96.56 118 VAL A O 1
ATOM 923 N N . PRO A 1 119 ? 8.690 -9.206 -17.349 1.00 96.62 119 PRO A N 1
ATOM 924 C CA . PRO A 1 119 ? 8.042 -10.437 -16.889 1.00 96.62 119 PRO A CA 1
ATOM 925 C C . PRO A 1 119 ? 7.468 -10.326 -15.465 1.00 96.62 119 PRO A C 1
ATOM 927 O O . PRO A 1 119 ? 8.029 -9.644 -14.609 1.00 96.62 119 PRO A O 1
ATOM 930 N N . ALA A 1 120 ? 6.375 -11.040 -15.173 1.00 93.06 120 ALA A N 1
ATOM 931 C CA . ALA A 1 120 ? 5.744 -11.019 -13.844 1.00 93.06 120 ALA A CA 1
ATOM 932 C C . ALA A 1 120 ? 6.642 -11.586 -12.727 1.00 93.06 120 ALA A C 1
ATOM 934 O O . ALA A 1 120 ? 6.527 -11.175 -11.575 1.00 93.06 120 ALA A O 1
ATOM 935 N N . ASP A 1 121 ? 7.556 -12.495 -13.063 1.00 95.00 121 ASP A N 1
ATOM 936 C CA . ASP A 1 121 ? 8.575 -13.079 -12.185 1.00 95.00 121 ASP A CA 1
ATOM 937 C C . ASP A 1 121 ? 9.856 -12.226 -12.073 1.00 95.00 121 ASP A C 1
ATOM 939 O O . ASP A 1 121 ? 10.815 -12.634 -11.416 1.00 95.00 121 ASP A O 1
ATOM 943 N N . HIS A 1 122 ? 9.884 -11.021 -12.661 1.00 97.38 122 HIS A N 1
ATOM 944 C CA . HIS A 1 122 ? 11.024 -10.113 -12.549 1.00 97.38 122 HIS A CA 1
ATOM 945 C C . HIS A 1 122 ? 11.345 -9.809 -11.066 1.00 97.38 122 HIS A C 1
ATOM 947 O O . HIS A 1 122 ? 10.456 -9.357 -10.335 1.00 97.38 122 HIS A O 1
ATOM 953 N N . PRO A 1 123 ? 12.600 -9.977 -10.591 1.00 96.44 123 PRO A N 1
ATOM 954 C CA . PRO A 1 123 ? 12.912 -9.943 -9.157 1.00 96.44 123 PRO A CA 1
ATOM 955 C C . PRO A 1 123 ? 12.478 -8.665 -8.431 1.00 96.44 123 PRO A C 1
ATOM 957 O O . PRO A 1 123 ? 11.995 -8.727 -7.303 1.00 96.44 123 PRO A O 1
ATOM 960 N N . VAL A 1 124 ? 12.597 -7.501 -9.080 1.00 95.94 124 VAL A N 1
ATOM 961 C CA . VAL A 1 124 ? 12.175 -6.218 -8.488 1.00 95.94 124 VAL A CA 1
ATOM 962 C C . VAL A 1 124 ? 10.652 -6.124 -8.356 1.00 95.94 124 VAL A C 1
ATOM 964 O O . VAL A 1 124 ? 10.171 -5.558 -7.380 1.00 95.94 124 VAL A O 1
ATOM 967 N N . VAL A 1 125 ? 9.893 -6.717 -9.284 1.00 96.38 125 VAL A N 1
ATOM 968 C CA . VAL A 1 125 ? 8.422 -6.742 -9.235 1.00 96.38 125 VAL A CA 1
ATOM 969 C C . VAL A 1 125 ? 7.958 -7.601 -8.062 1.00 96.38 125 VAL A C 1
ATOM 971 O O . VAL A 1 125 ? 7.191 -7.138 -7.220 1.00 96.38 125 VAL A O 1
ATOM 974 N N . GLN A 1 126 ? 8.500 -8.817 -7.962 1.00 95.00 126 GLN A N 1
ATOM 975 C CA . GLN A 1 126 ? 8.226 -9.748 -6.866 1.00 95.00 126 GLN A CA 1
ATOM 976 C C . GLN A 1 126 ? 8.549 -9.121 -5.500 1.00 95.00 126 GLN A C 1
ATOM 978 O O . GLN A 1 126 ? 7.703 -9.094 -4.606 1.00 95.00 126 GLN A O 1
ATOM 983 N N . MET A 1 127 ? 9.739 -8.528 -5.353 1.00 94.94 127 MET A N 1
ATOM 984 C CA . MET A 1 127 ? 10.128 -7.876 -4.100 1.00 94.94 127 MET A CA 1
ATOM 985 C C . MET A 1 127 ? 9.283 -6.638 -3.778 1.00 94.94 127 MET A C 1
ATOM 987 O O . MET A 1 127 ? 8.952 -6.439 -2.612 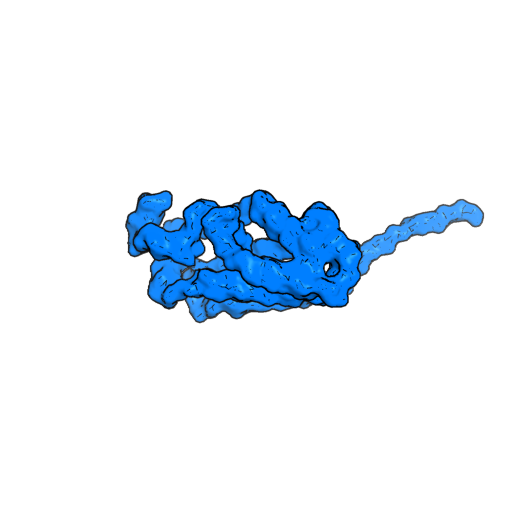1.00 94.94 127 MET A O 1
ATOM 991 N N . ALA A 1 128 ? 8.902 -5.822 -4.767 1.00 92.81 128 ALA A N 1
ATOM 992 C CA . ALA A 1 128 ? 8.052 -4.653 -4.539 1.00 92.81 128 ALA A CA 1
ATOM 993 C C . ALA A 1 128 ? 6.681 -5.050 -3.965 1.00 92.81 128 ALA A C 1
ATOM 995 O O . ALA A 1 128 ? 6.249 -4.476 -2.964 1.00 92.81 128 ALA A O 1
ATOM 996 N N . VAL A 1 129 ? 6.040 -6.070 -4.546 1.00 91.19 129 VAL A N 1
ATOM 997 C CA . VAL A 1 129 ? 4.747 -6.606 -4.088 1.00 91.19 129 VAL A CA 1
ATOM 998 C C . VAL A 1 129 ? 4.841 -7.136 -2.653 1.00 91.19 129 VAL A C 1
ATOM 1000 O O . VAL A 1 129 ? 4.100 -6.678 -1.780 1.00 91.19 129 VAL A O 1
ATOM 1003 N N . VAL A 1 130 ? 5.794 -8.036 -2.382 1.00 90.31 130 VAL A N 1
ATOM 1004 C CA . VAL A 1 130 ? 5.965 -8.673 -1.061 1.00 90.31 130 VAL A CA 1
ATOM 1005 C C . VAL A 1 130 ? 6.306 -7.648 0.029 1.00 90.31 130 VAL A C 1
ATOM 1007 O O . VAL A 1 130 ? 5.776 -7.711 1.145 1.00 90.31 130 VAL A O 1
ATOM 1010 N N . LEU A 1 131 ? 7.174 -6.673 -0.270 1.00 92.00 131 LEU A N 1
ATOM 1011 C CA . LEU A 1 131 ? 7.549 -5.629 0.688 1.00 92.00 131 LEU A CA 1
ATOM 1012 C C . LEU A 1 131 ? 6.371 -4.704 1.010 1.00 92.00 131 LEU A C 1
ATOM 1014 O O . LEU A 1 131 ? 6.160 -4.404 2.185 1.00 92.00 131 LEU A O 1
ATOM 1018 N N . LEU A 1 132 ? 5.577 -4.290 0.017 1.00 89.31 132 LEU A N 1
ATOM 1019 C CA . LEU A 1 132 ? 4.399 -3.445 0.243 1.00 89.31 132 LEU A CA 1
ATOM 1020 C C . LEU A 1 132 ? 3.317 -4.169 1.042 1.00 89.31 132 LEU A C 1
ATOM 1022 O O . LEU A 1 132 ? 2.837 -3.618 2.035 1.00 89.31 132 LEU A O 1
ATOM 1026 N N . GLY A 1 133 ? 3.004 -5.422 0.690 1.00 84.81 133 GLY A N 1
ATOM 1027 C CA . GLY A 1 133 ? 2.089 -6.262 1.466 1.00 84.81 133 GLY A CA 1
ATOM 1028 C C . GLY A 1 133 ? 2.540 -6.401 2.925 1.00 84.81 133 GLY A C 1
ATOM 1029 O O . GLY A 1 133 ? 1.749 -6.214 3.850 1.00 84.81 133 GLY A O 1
ATOM 1030 N N . THR A 1 134 ? 3.840 -6.612 3.155 1.00 87.44 134 THR A N 1
ATOM 1031 C CA . THR A 1 134 ? 4.428 -6.708 4.503 1.00 87.44 134 THR A CA 1
ATOM 1032 C C . THR A 1 134 ? 4.362 -5.384 5.281 1.00 87.44 134 THR A C 1
ATOM 1034 O O . THR A 1 134 ? 3.970 -5.372 6.453 1.00 87.44 134 THR A O 1
ATOM 1037 N N . ILE A 1 135 ? 4.719 -4.260 4.651 1.00 90.06 135 ILE A N 1
ATOM 1038 C CA . ILE A 1 135 ? 4.684 -2.911 5.246 1.00 90.06 135 ILE A CA 1
ATOM 1039 C C . ILE A 1 135 ? 3.260 -2.542 5.660 1.00 90.06 135 ILE A C 1
ATOM 1041 O O . ILE A 1 135 ? 3.017 -2.094 6.786 1.00 90.06 135 ILE A O 1
ATOM 1045 N N . ALA A 1 136 ? 2.305 -2.754 4.765 1.00 84.12 136 ALA A N 1
ATOM 1046 C CA . ALA A 1 136 ? 0.925 -2.408 5.014 1.00 84.12 136 ALA A CA 1
ATOM 1047 C C . ALA A 1 136 ? 0.287 -3.370 6.032 1.00 84.12 136 ALA A C 1
ATOM 1049 O O . ALA A 1 136 ? -0.422 -2.904 6.923 1.00 84.12 136 ALA A O 1
ATOM 1050 N N . ARG A 1 137 ? 0.646 -4.668 6.027 1.00 81.88 137 ARG A N 1
ATOM 1051 C CA . ARG A 1 137 ? 0.262 -5.629 7.079 1.00 81.88 137 ARG A CA 1
ATOM 1052 C C . ARG A 1 137 ? 0.738 -5.180 8.461 1.00 81.88 137 ARG A C 1
ATOM 1054 O O . ARG A 1 137 ? -0.037 -5.197 9.417 1.00 81.88 137 ARG A O 1
ATOM 1061 N N . LYS A 1 138 ? 1.994 -4.736 8.578 1.00 86.88 138 LYS A N 1
ATOM 1062 C CA . LYS A 1 138 ? 2.525 -4.152 9.821 1.00 86.88 138 LYS A CA 1
ATOM 1063 C C . LYS A 1 138 ? 1.738 -2.902 10.234 1.00 86.88 138 LYS A C 1
ATOM 1065 O O . LYS A 1 138 ? 1.450 -2.722 11.416 1.00 86.88 138 LYS A O 1
ATOM 1070 N N . SER A 1 139 ? 1.360 -2.071 9.265 1.00 87.19 139 SER A N 1
ATOM 1071 C CA . SER A 1 139 ? 0.609 -0.835 9.500 1.00 87.19 139 SER A CA 1
ATOM 1072 C C . SER A 1 139 ? -0.805 -1.104 10.018 1.00 87.19 139 SER A C 1
ATOM 1074 O O . SER A 1 139 ? -1.198 -0.482 11.003 1.00 87.19 139 SER A O 1
ATOM 1076 N N . SER A 1 140 ? -1.549 -2.072 9.464 1.00 80.12 140 SER A N 1
ATOM 1077 C CA . SER A 1 140 ? -2.893 -2.375 9.987 1.00 80.12 140 SER A CA 1
ATOM 1078 C C . SER A 1 140 ? -2.848 -3.133 11.318 1.00 80.12 140 SER A C 1
ATOM 1080 O O . SER A 1 140 ? -3.699 -2.893 12.169 1.00 80.12 140 SER A O 1
ATOM 1082 N N . MET A 1 141 ? -1.816 -3.948 11.580 1.00 80.94 141 MET A N 1
ATOM 1083 C CA . MET A 1 141 ? -1.586 -4.501 12.926 1.00 80.94 141 MET A CA 1
ATOM 1084 C C . MET A 1 141 ? -1.382 -3.405 13.987 1.00 80.94 141 MET A C 1
ATOM 1086 O O . MET A 1 141 ? -1.882 -3.542 15.101 1.00 80.94 141 MET A O 1
ATOM 1090 N N . ALA A 1 142 ? -0.681 -2.316 13.653 1.00 85.69 142 ALA A N 1
ATOM 1091 C CA . ALA A 1 142 ? -0.557 -1.155 14.536 1.00 85.69 142 ALA A CA 1
ATOM 1092 C C . ALA A 1 142 ? -1.879 -0.371 14.643 1.00 85.69 142 ALA A C 1
ATOM 1094 O O . ALA A 1 142 ? -2.278 0.020 15.738 1.00 85.69 142 ALA A O 1
ATOM 1095 N N . TYR A 1 143 ? -2.590 -0.193 13.528 1.00 82.69 143 TYR A N 1
ATOM 1096 C CA . TYR A 1 143 ? -3.853 0.547 13.470 1.00 82.69 143 TYR A CA 1
ATOM 1097 C C . TYR A 1 143 ? -4.963 -0.081 14.324 1.00 82.69 143 TYR A C 1
ATOM 1099 O O . TYR A 1 143 ? -5.667 0.635 15.034 1.00 82.69 143 TYR A O 1
ATOM 1107 N N . PHE A 1 144 ? -5.075 -1.414 14.306 1.00 77.75 144 PHE A N 1
ATOM 1108 C CA . PHE A 1 144 ? -6.042 -2.172 15.107 1.00 77.75 144 PHE A CA 1
ATOM 1109 C C . PHE A 1 144 ? -5.555 -2.504 16.531 1.00 77.75 144 PHE A C 1
ATOM 1111 O O . PHE A 1 144 ? -6.202 -3.285 17.232 1.00 77.75 144 PHE A O 1
ATOM 1118 N N . SER A 1 145 ? -4.421 -1.946 16.970 1.00 81.06 145 SER A N 1
ATOM 1119 C CA . SER A 1 145 ? -3.920 -2.150 18.334 1.00 81.06 145 SER A CA 1
ATOM 1120 C C . SER A 1 145 ? -4.728 -1.359 19.373 1.00 81.06 145 SER A C 1
ATOM 1122 O O . SER A 1 145 ? -5.307 -0.308 19.089 1.00 81.06 145 SER A O 1
ATOM 1124 N N . ASP A 1 146 ? -4.795 -1.887 20.598 1.00 74.94 146 ASP A N 1
ATOM 1125 C CA . ASP A 1 146 ? -5.588 -1.291 21.675 1.00 74.94 146 ASP A CA 1
ATOM 1126 C C . ASP A 1 146 ? -5.037 0.089 22.067 1.00 74.94 146 ASP A C 1
ATOM 1128 O O . ASP A 1 146 ? -3.857 0.231 22.385 1.00 74.94 146 ASP A O 1
ATOM 1132 N N . GLY A 1 147 ? -5.897 1.108 22.050 1.00 76.75 147 GLY A N 1
ATOM 1133 C CA . GLY A 1 147 ? -5.511 2.489 22.351 1.00 76.75 147 GLY A CA 1
ATOM 1134 C C . GLY A 1 147 ? -4.854 3.262 21.200 1.00 76.75 147 GLY A C 1
ATOM 1135 O O . GLY A 1 147 ? -4.418 4.389 21.434 1.00 76.75 147 GLY A O 1
ATOM 1136 N N . ASN A 1 148 ? -4.799 2.725 19.973 1.00 82.25 148 ASN A N 1
ATOM 1137 C CA . ASN A 1 148 ? -4.385 3.524 18.819 1.00 82.25 148 ASN A CA 1
ATOM 1138 C C . ASN A 1 148 ? -5.354 4.699 18.574 1.00 82.25 148 ASN A C 1
ATOM 1140 O O . ASN A 1 148 ? -6.568 4.518 18.496 1.00 82.25 148 ASN A O 1
ATOM 1144 N N . THR A 1 149 ? -4.797 5.898 18.401 1.00 82.81 149 THR A N 1
ATOM 1145 C CA . THR A 1 149 ? -5.516 7.129 18.024 1.00 82.81 149 THR A CA 1
ATOM 1146 C C . THR A 1 149 ? -5.052 7.705 16.683 1.00 82.81 149 THR A C 1
ATOM 1148 O O . THR A 1 149 ? -5.555 8.743 16.256 1.00 82.81 149 THR A O 1
ATOM 1151 N N . ARG A 1 150 ? -4.082 7.062 16.019 1.00 88.12 150 ARG A N 1
ATOM 1152 C CA . ARG A 1 150 ? -3.447 7.550 14.788 1.00 88.12 150 ARG A CA 1
ATOM 1153 C C . ARG A 1 150 ? -4.172 7.003 13.551 1.00 88.12 150 ARG A C 1
ATOM 1155 O O . ARG A 1 150 ? -4.528 5.817 13.540 1.00 88.12 150 ARG A O 1
ATOM 1162 N N . PRO A 1 151 ? -4.381 7.818 12.502 1.00 85.00 151 PRO A N 1
ATOM 1163 C CA . PRO A 1 151 ? -5.001 7.367 11.262 1.00 85.00 151 PRO A CA 1
ATOM 1164 C C . PRO A 1 151 ? -4.106 6.365 10.521 1.00 85.00 151 PRO A C 1
ATOM 1166 O O . PRO A 1 151 ? -2.877 6.431 10.582 1.00 85.00 151 PRO A O 1
ATOM 1169 N N . TYR A 1 152 ? -4.727 5.448 9.774 1.00 84.25 152 TYR A N 1
ATOM 1170 C CA . TYR A 1 152 ? -4.019 4.384 9.054 1.00 84.25 152 TYR A CA 1
ATOM 1171 C C . TYR A 1 152 ? -2.954 4.920 8.083 1.00 84.25 152 TYR A C 1
ATOM 1173 O O . TYR A 1 152 ? -1.842 4.396 8.050 1.00 84.25 152 TYR A O 1
ATOM 1181 N N . GLN A 1 153 ? -3.259 5.997 7.350 1.00 86.00 153 GLN A N 1
ATOM 1182 C CA . GLN A 1 153 ? -2.327 6.634 6.409 1.00 86.00 153 GLN A CA 1
ATOM 1183 C C . GLN A 1 153 ? -1.021 7.092 7.074 1.00 86.00 153 GLN A C 1
ATOM 1185 O O . GLN A 1 153 ? 0.047 6.954 6.482 1.00 86.00 153 GLN A O 1
ATOM 1190 N N . GLU A 1 154 ? -1.078 7.595 8.310 1.00 91.50 154 GLU A N 1
ATOM 1191 C CA . GLU A 1 154 ? 0.109 8.041 9.048 1.00 91.50 154 GLU A CA 1
ATOM 1192 C C . GLU A 1 154 ? 0.996 6.847 9.430 1.00 91.50 154 GLU A C 1
ATOM 1194 O O . GLU A 1 154 ? 2.208 6.881 9.225 1.00 91.50 154 GLU A O 1
ATOM 1199 N N . LEU A 1 155 ? 0.384 5.753 9.899 1.00 91.50 155 LEU A N 1
ATOM 1200 C CA . LEU A 1 155 ? 1.074 4.498 10.223 1.00 91.50 155 LEU A CA 1
ATOM 1201 C C . LEU A 1 155 ? 1.674 3.826 8.977 1.00 91.50 155 LEU A C 1
ATOM 1203 O O . LEU A 1 155 ? 2.772 3.267 9.037 1.00 91.50 155 LEU A O 1
ATOM 1207 N N . LEU A 1 156 ? 0.967 3.896 7.845 1.00 89.38 156 LEU A N 1
ATOM 1208 C CA . LEU A 1 156 ? 1.440 3.407 6.554 1.00 89.38 156 LEU A CA 1
ATOM 1209 C C . LEU A 1 156 ? 2.643 4.224 6.071 1.00 89.38 156 LEU A C 1
ATOM 1211 O O . LEU A 1 156 ? 3.695 3.654 5.782 1.00 89.38 156 LEU A O 1
ATOM 1215 N N . MET A 1 157 ? 2.525 5.554 6.048 1.00 94.75 157 MET A N 1
ATOM 1216 C CA . MET A 1 157 ? 3.592 6.444 5.592 1.00 94.75 157 MET A CA 1
ATOM 1217 C C . MET A 1 157 ? 4.827 6.386 6.502 1.00 94.75 157 MET A C 1
ATOM 1219 O O . MET A 1 157 ? 5.951 6.443 6.000 1.00 94.75 157 MET A O 1
ATOM 1223 N N . GLU A 1 158 ? 4.658 6.202 7.816 1.00 96.81 158 GLU A N 1
ATOM 1224 C CA . GLU A 1 158 ? 5.764 5.963 8.753 1.00 96.81 158 GLU A CA 1
ATOM 1225 C C . GLU A 1 158 ? 6.536 4.683 8.392 1.00 96.81 158 GLU A C 1
ATOM 1227 O O . GLU A 1 158 ? 7.757 4.724 8.227 1.00 96.81 158 GLU A O 1
ATOM 1232 N N . ASN A 1 159 ? 5.842 3.553 8.206 1.00 95.88 159 ASN A N 1
ATOM 1233 C CA . ASN A 1 159 ? 6.495 2.286 7.864 1.00 95.88 159 ASN A CA 1
ATOM 1234 C C . ASN A 1 159 ? 7.124 2.307 6.456 1.00 95.88 159 ASN A C 1
ATOM 1236 O O . ASN A 1 159 ? 8.220 1.771 6.285 1.00 95.88 159 ASN A O 1
ATOM 1240 N N . ILE A 1 160 ? 6.489 2.960 5.474 1.00 95.56 160 ILE A N 1
ATOM 1241 C CA . ILE A 1 160 ? 7.061 3.197 4.135 1.00 95.56 160 ILE A CA 1
ATOM 1242 C C . ILE A 1 160 ? 8.339 4.039 4.239 1.00 95.56 160 ILE A C 1
ATOM 1244 O O . ILE A 1 160 ? 9.362 3.677 3.659 1.00 95.56 160 ILE A O 1
ATOM 1248 N N . SER A 1 161 ? 8.315 5.129 5.012 1.00 96.81 161 SER A N 1
ATOM 1249 C CA . SER A 1 161 ? 9.477 6.010 5.198 1.00 96.81 161 SER A CA 1
ATOM 1250 C C . SER A 1 161 ? 10.632 5.287 5.892 1.00 96.81 161 SER A C 1
ATOM 1252 O O . SER A 1 161 ? 11.781 5.414 5.470 1.00 96.81 161 SER A O 1
ATOM 1254 N N . ALA A 1 162 ? 10.337 4.479 6.914 1.00 97.56 162 ALA A N 1
ATOM 1255 C CA . ALA A 1 162 ? 11.332 3.667 7.609 1.00 97.56 162 ALA A CA 1
ATOM 1256 C C . ALA A 1 162 ? 11.965 2.606 6.689 1.00 97.56 162 ALA A C 1
ATOM 1258 O O . ALA A 1 162 ? 13.182 2.422 6.714 1.00 97.56 162 ALA A O 1
ATOM 1259 N N . ALA A 1 163 ? 11.165 1.944 5.844 1.00 95.75 163 ALA A N 1
ATOM 1260 C CA . ALA A 1 163 ? 11.666 1.000 4.846 1.00 95.75 163 ALA A CA 1
ATOM 1261 C C . ALA A 1 163 ? 12.521 1.702 3.776 1.00 95.75 163 ALA A C 1
ATOM 1263 O O . ALA A 1 163 ? 13.624 1.249 3.481 1.00 95.75 163 ALA A O 1
ATOM 1264 N N . SER A 1 164 ? 12.064 2.844 3.250 1.00 94.50 164 SER A N 1
ATOM 1265 C CA . SER A 1 164 ? 12.821 3.650 2.284 1.00 94.50 164 SER A CA 1
ATOM 1266 C C . SER A 1 164 ? 14.166 4.107 2.854 1.00 94.50 164 SER A C 1
ATOM 1268 O O . SER A 1 164 ? 15.184 4.010 2.172 1.00 94.50 164 SER A O 1
ATOM 1270 N N . LEU A 1 165 ? 14.197 4.565 4.110 1.00 95.81 165 LEU A N 1
ATOM 1271 C CA . LEU A 1 165 ? 15.433 4.945 4.794 1.00 95.81 165 LEU A CA 1
ATOM 1272 C C . LEU A 1 165 ? 16.376 3.746 4.956 1.00 95.81 165 LEU A C 1
ATOM 1274 O O . LEU A 1 165 ? 17.572 3.889 4.715 1.00 95.81 165 LEU A O 1
ATOM 1278 N N . LEU A 1 166 ? 15.859 2.568 5.320 1.00 95.12 166 LEU A N 1
ATOM 1279 C CA . LEU A 1 166 ? 16.655 1.343 5.434 1.00 95.12 166 LEU A CA 1
ATOM 1280 C C . LEU A 1 166 ? 17.281 0.944 4.089 1.00 95.12 166 LEU A C 1
ATOM 1282 O O . LEU A 1 166 ? 18.490 0.745 4.020 1.00 95.12 166 LEU A O 1
ATOM 1286 N N . PHE A 1 167 ? 16.483 0.875 3.021 1.00 92.12 167 PHE A N 1
ATOM 1287 C CA . PHE A 1 167 ? 16.953 0.450 1.698 1.00 92.12 167 PHE A CA 1
ATOM 1288 C C . PHE A 1 167 ? 17.773 1.512 0.945 1.00 92.12 167 PHE A C 1
ATOM 1290 O O . PHE A 1 167 ? 18.465 1.170 -0.007 1.00 92.12 167 PHE A O 1
ATOM 1297 N N . SER A 1 168 ? 17.757 2.776 1.383 1.00 92.25 168 SER A N 1
ATOM 1298 C CA . SER A 1 168 ? 18.673 3.817 0.882 1.00 92.25 168 SER A CA 1
ATOM 1299 C C . SER A 1 168 ? 20.112 3.704 1.408 1.00 92.25 168 SER A C 1
ATOM 1301 O O . SER A 1 168 ? 20.996 4.421 0.939 1.00 92.25 168 SER A O 1
ATOM 1303 N N . GLN A 1 169 ? 20.363 2.835 2.393 1.00 94.44 169 GLN A N 1
ATOM 1304 C CA . GLN A 1 169 ? 21.699 2.636 2.954 1.00 94.44 169 GLN A CA 1
ATOM 1305 C C . GLN A 1 169 ? 22.591 1.856 1.976 1.00 94.44 169 GLN A C 1
ATOM 1307 O O . GLN A 1 169 ? 22.103 0.973 1.269 1.00 94.44 169 GLN A O 1
ATOM 1312 N N . PRO A 1 170 ? 23.908 2.133 1.937 1.00 90.06 170 PRO A N 1
ATOM 1313 C CA . PRO A 1 170 ? 24.820 1.423 1.052 1.00 90.06 170 PRO A CA 1
ATOM 1314 C C . PRO A 1 170 ? 24.927 -0.053 1.452 1.00 90.06 170 PRO A C 1
ATOM 1316 O O . PRO A 1 170 ? 25.535 -0.396 2.467 1.00 90.06 170 PRO A O 1
ATOM 1319 N N . PHE A 1 171 ? 24.371 -0.934 0.623 1.00 85.31 171 PHE A N 1
ATOM 1320 C CA . PHE A 1 171 ? 24.614 -2.368 0.699 1.00 85.31 171 PHE A CA 1
ATOM 1321 C C . PHE A 1 171 ? 25.685 -2.748 -0.322 1.00 85.31 171 PHE A C 1
ATOM 1323 O O . PHE A 1 171 ? 25.398 -2.946 -1.502 1.00 85.31 171 PHE A O 1
ATOM 1330 N N . ASN A 1 172 ? 26.933 -2.856 0.136 1.00 84.88 172 ASN A N 1
ATOM 1331 C CA . ASN A 1 172 ? 27.997 -3.433 -0.675 1.00 84.88 172 ASN A CA 1
ATOM 1332 C C . ASN A 1 172 ? 27.709 -4.930 -0.839 1.00 84.88 172 ASN A C 1
ATOM 1334 O O . ASN A 1 172 ? 28.051 -5.731 0.034 1.00 84.88 172 ASN A O 1
ATOM 1338 N N . THR A 1 173 ? 27.094 -5.317 -1.960 1.00 68.69 173 THR A N 1
ATOM 1339 C CA . THR A 1 173 ? 27.171 -6.699 -2.441 1.00 68.69 173 THR A CA 1
ATOM 1340 C C . THR A 1 173 ? 28.643 -7.065 -2.496 1.00 68.69 173 THR A C 1
ATOM 1342 O O . THR A 1 173 ? 29.397 -6.375 -3.184 1.00 68.69 173 THR A O 1
ATOM 1345 N N . LEU A 1 174 ? 29.046 -8.096 -1.747 1.00 59.53 174 LEU A N 1
ATOM 1346 C CA . LEU A 1 174 ? 30.429 -8.565 -1.718 1.00 59.53 174 LEU A CA 1
ATOM 1347 C C . LEU A 1 174 ? 30.928 -8.694 -3.155 1.00 59.53 174 LEU A C 1
ATOM 1349 O O . LEU A 1 174 ? 30.376 -9.484 -3.924 1.00 59.53 174 LEU A O 1
ATOM 1353 N N . GLU A 1 175 ? 31.948 -7.909 -3.507 1.00 53.16 175 GLU A N 1
ATOM 1354 C CA . GLU A 1 175 ? 32.677 -8.129 -4.745 1.00 53.16 175 GLU A CA 1
ATOM 1355 C C . GLU A 1 175 ? 33.108 -9.590 -4.732 1.00 53.16 175 GLU A C 1
ATOM 1357 O O . GLU A 1 175 ? 33.777 -10.044 -3.798 1.00 53.16 175 GLU A O 1
ATOM 1362 N N . THR A 1 176 ? 32.687 -10.342 -5.749 1.00 50.03 176 THR A N 1
ATOM 1363 C CA . THR A 1 176 ? 33.250 -11.661 -5.991 1.00 50.03 176 THR A CA 1
ATOM 1364 C C . THR A 1 176 ? 34.740 -11.442 -6.166 1.00 50.03 176 THR A C 1
ATOM 1366 O O . THR A 1 176 ? 35.169 -10.932 -7.201 1.00 50.03 176 THR A O 1
ATOM 1369 N N . THR A 1 177 ? 35.520 -11.815 -5.152 1.00 49.06 177 THR A N 1
ATOM 1370 C CA . THR A 1 177 ? 36.975 -11.898 -5.207 1.00 49.06 177 THR A CA 1
ATOM 1371 C C . THR A 1 177 ? 37.333 -13.012 -6.179 1.00 49.06 177 THR A C 1
ATOM 1373 O O . THR A 1 177 ? 37.672 -14.135 -5.805 1.00 49.06 177 THR A O 1
ATOM 1376 N N . ALA A 1 178 ? 37.196 -12.691 -7.466 1.00 48.44 178 ALA A N 1
ATOM 1377 C CA . ALA A 1 178 ? 37.710 -13.470 -8.564 1.00 48.44 178 ALA A CA 1
ATOM 1378 C C . ALA A 1 178 ? 39.200 -13.634 -8.293 1.00 48.44 178 ALA A C 1
ATOM 1380 O O . ALA A 1 178 ? 39.951 -12.661 -8.263 1.00 48.44 178 ALA A O 1
ATOM 1381 N N . ALA A 1 179 ? 39.591 -14.867 -7.991 1.00 47.62 179 ALA A N 1
ATOM 1382 C CA . ALA A 1 179 ? 40.954 -15.165 -7.622 1.00 47.62 179 ALA A CA 1
ATOM 1383 C C . ALA A 1 179 ? 41.884 -14.751 -8.767 1.00 47.62 179 ALA A C 1
ATOM 1385 O O . ALA A 1 179 ? 41.847 -15.354 -9.842 1.00 47.62 179 ALA A O 1
ATOM 1386 N N . GLU A 1 180 ? 42.771 -13.790 -8.501 1.00 45.56 180 GLU A N 1
ATOM 1387 C CA . GLU A 1 180 ? 44.029 -13.645 -9.232 1.00 45.56 180 GLU A CA 1
ATOM 1388 C C . GLU A 1 180 ? 44.912 -14.860 -8.896 1.00 45.56 180 GLU A C 1
ATOM 1390 O O . GLU A 1 180 ? 45.871 -14.817 -8.118 1.00 45.56 180 GLU A O 1
ATOM 1395 N N . GLY A 1 181 ? 44.512 -16.004 -9.456 1.00 47.94 181 GLY A N 1
ATOM 1396 C CA . GLY A 1 181 ? 45.294 -17.224 -9.469 1.00 47.94 181 GLY A CA 1
ATOM 1397 C C . GLY A 1 181 ? 46.597 -16.947 -10.204 1.00 47.94 181 GLY A C 1
ATOM 1398 O O . GLY A 1 181 ? 46.584 -16.507 -11.351 1.00 47.94 181 GLY A O 1
ATOM 1399 N N . HIS A 1 182 ? 47.710 -17.177 -9.514 1.00 46.66 182 HIS A N 1
ATOM 1400 C CA . HIS A 1 182 ? 49.044 -16.871 -10.012 1.00 46.66 182 HIS A CA 1
ATOM 1401 C C . HIS A 1 182 ? 49.353 -17.579 -11.342 1.00 46.66 182 HIS A C 1
ATOM 1403 O O . HIS A 1 182 ? 49.081 -18.775 -11.490 1.00 46.66 182 HIS A O 1
ATOM 1409 N N . GLN A 1 183 ? 50.052 -16.866 -12.228 1.00 45.47 183 GLN A N 1
ATOM 1410 C CA . GLN A 1 183 ? 51.083 -17.420 -13.111 1.00 45.47 183 GLN A CA 1
ATOM 1411 C C . GLN A 1 183 ? 52.349 -16.574 -12.980 1.00 45.47 183 GLN A C 1
ATOM 1413 O O . GLN A 1 183 ? 52.202 -15.336 -12.887 1.00 45.47 183 GLN A O 1
#

Secondary structure (DSSP, 8-state):
-HHHHHHHT--HHHHHHHS-SS--SSS--SSSPPPHHHHHHHHHTTTTS-TTS--TTHHHHHHHHHHHHHHHT---HHHHHHHHHHHHH-HHHHHHHS---HHHHHHHHHHHHHHHTS-TT-HHHHHHHHHHHHHHHHHHHHHTSTT--S-HHHHHHHHHHHHHHHHTS---PPP--------

Organism: NCBI:txid683150

InterPro domains:
  IPR001647 DNA-binding HTH domain, TetR-type [PF00440] (1-24)
  IPR001647 DNA-binding HTH domain, TetR-type [PS50977] (1-37)
  IPR009057 Homedomain-like superfamily [SSF46689] (1-28)

Mean predicted aligned error: 9.99 Å